Protein AF-A0A0Q8FHU5-F1 (afdb_monomer_lite)

Secondary structure (DSSP, 8-state):
--------------------S-HHHHHHHHHHHHHHHHHHHHHHHHHHHHHHHHHHHTT--GGGGGGG-S-HHHHHHHHHHHHTSSS----TT--HHHHHHHHHHHHHHHHSEEEE-TTT--EEEE-SS--GGG--HHHHHHHHHHHHHHHHHHHHHHHHHHHHHHHH-GGGSSTTS-------

Foldseek 3Di:
DDDDDDDPPDPPPCPPPPPLDPVVQVVLLVVLLVLLVVLLVLLLVLLLLLLVLLCVVVVVDVVCNCLSDDDPVSVLVSVVVSVPDPDPSVPPPQPSVVNVVLVVVNVQQVPWDFDADNPPRDGATDDPPDGCVCPDSVNSVVSSVVSNVSSVVSVVSSVVSVVVCCVPPVPVVPPPPDDDDDDD

pLDDT: mean 73.88, std 19.78, range [41.12, 97.38]

Radius of gyration: 26.61 Å; chains: 1; bounding box: 88×65×61 Å

Sequence (184 aa):
MSAPDDYDDDDDDDDWPMQWADPAIRQDYEAALGRLILAHNDVDVHLTELIACCLRRLGNPPALERLAHGMFAKRLENLEILQALPVQLNLNGMDIANLRRLNNLRNVVAHGHFEQDPFGGEYTLLSNRERRSDFPTERLNEITEELNAEARSLHANTAFYDALVDLILPDLASDSEGPAETMT

Structure (mmCIF, N/CA/C/O backbone):
data_AF-A0A0Q8FHU5-F1
#
_entry.id   AF-A0A0Q8FHU5-F1
#
loop_
_atom_site.group_PDB
_atom_site.id
_atom_site.type_symbol
_atom_site.label_atom_id
_atom_site.label_alt_id
_atom_site.label_comp_id
_atom_site.label_asym_id
_atom_site.label_entity_id
_atom_site.label_seq_id
_atom_site.pdbx_PDB_ins_code
_atom_site.Cartn_x
_atom_site.Cartn_y
_atom_site.Cartn_z
_atom_site.occupancy
_atom_site.B_iso_or_equiv
_atom_site.auth_seq_id
_atom_site.auth_comp_id
_atom_site.auth_asym_id
_atom_site.auth_atom_id
_atom_site.pdbx_PDB_model_num
ATOM 1 N N . MET A 1 1 ? 41.118 53.411 -33.245 1.00 44.06 1 MET A N 1
ATOM 2 C CA . MET A 1 1 ? 40.065 53.406 -34.280 1.00 44.06 1 MET A CA 1
ATOM 3 C C . MET A 1 1 ? 40.331 52.222 -35.187 1.00 44.06 1 MET A C 1
ATOM 5 O O . MET A 1 1 ? 41.450 52.144 -35.674 1.00 44.06 1 MET A O 1
ATOM 9 N N . SER A 1 2 ? 39.306 51.372 -35.343 1.00 41.16 2 SER A N 1
ATOM 10 C CA . SER A 1 2 ? 39.172 50.203 -36.237 1.00 41.16 2 SER A CA 1
ATOM 11 C C . SER A 1 2 ? 40.098 49.014 -35.976 1.00 41.16 2 SER A C 1
ATOM 13 O O . SER A 1 2 ? 41.301 49.201 -35.887 1.00 41.16 2 SER A O 1
ATOM 15 N N . ALA A 1 3 ? 39.667 47.758 -35.937 1.00 51.06 3 ALA A N 1
ATOM 16 C CA . ALA A 1 3 ? 38.429 47.035 -35.614 1.00 51.06 3 ALA A CA 1
ATOM 17 C C . ALA A 1 3 ? 38.924 45.571 -35.470 1.00 51.06 3 ALA A C 1
ATOM 19 O O . ALA A 1 3 ? 39.804 45.196 -36.248 1.00 51.06 3 ALA A O 1
ATOM 20 N N . PRO A 1 4 ? 38.494 44.773 -34.481 1.00 48.47 4 PRO A N 1
ATOM 21 C CA . PRO A 1 4 ? 38.772 43.340 -34.499 1.00 48.47 4 PRO A CA 1
ATOM 22 C C . PRO A 1 4 ? 37.896 42.680 -35.570 1.00 48.47 4 PRO A C 1
ATOM 24 O O . PRO A 1 4 ? 36.706 42.974 -35.641 1.00 48.47 4 PRO A O 1
ATOM 27 N N . ASP A 1 5 ? 38.519 41.860 -36.416 1.00 50.66 5 ASP A N 1
ATOM 28 C CA . ASP A 1 5 ? 37.839 41.040 -37.415 1.00 50.66 5 ASP A CA 1
ATOM 29 C C . ASP A 1 5 ? 36.890 40.058 -36.718 1.00 50.66 5 ASP A C 1
ATOM 31 O O . ASP A 1 5 ? 37.305 39.287 -35.848 1.00 50.66 5 ASP A O 1
ATOM 35 N N . ASP A 1 6 ? 35.624 40.126 -37.128 1.00 52.06 6 ASP A N 1
ATOM 36 C CA . ASP A 1 6 ? 34.593 39.126 -36.896 1.00 52.06 6 ASP A CA 1
ATOM 37 C C . ASP A 1 6 ? 35.032 37.795 -37.523 1.00 52.06 6 ASP A C 1
ATOM 39 O O . ASP A 1 6 ? 35.151 37.678 -38.744 1.00 52.06 6 ASP A O 1
ATOM 43 N N . TYR A 1 7 ? 35.232 36.786 -36.683 1.00 50.53 7 TYR A N 1
ATOM 44 C CA . TYR A 1 7 ? 34.879 35.418 -37.034 1.00 50.53 7 TYR A CA 1
ATOM 45 C C . TYR A 1 7 ? 33.948 34.927 -35.930 1.00 50.53 7 TYR A C 1
ATOM 47 O O . TYR A 1 7 ? 34.395 34.507 -34.863 1.00 50.53 7 TYR A O 1
ATOM 55 N N . ASP A 1 8 ? 32.649 35.091 -36.201 1.00 51.66 8 ASP A N 1
ATOM 56 C CA . ASP A 1 8 ? 31.630 34.115 -35.826 1.00 51.66 8 ASP A CA 1
ATOM 57 C C . ASP A 1 8 ? 32.176 32.740 -36.229 1.00 51.66 8 ASP A C 1
ATOM 59 O O . ASP A 1 8 ? 32.295 32.445 -37.418 1.00 51.66 8 ASP A O 1
ATOM 63 N N . ASP A 1 9 ? 32.597 31.950 -35.251 1.00 45.72 9 ASP A N 1
ATOM 64 C CA . ASP A 1 9 ? 32.805 30.517 -35.426 1.00 45.72 9 ASP A CA 1
ATOM 65 C C . ASP A 1 9 ? 31.831 29.874 -34.448 1.00 45.72 9 ASP A C 1
ATOM 67 O O . ASP A 1 9 ? 32.149 29.633 -33.284 1.00 45.72 9 ASP A O 1
ATOM 71 N N . ASP A 1 10 ? 30.585 29.845 -34.924 1.00 42.75 10 ASP A N 1
ATOM 72 C CA . ASP A 1 10 ? 29.523 28.910 -34.594 1.00 42.75 10 ASP A CA 1
ATOM 73 C C . ASP A 1 10 ? 29.709 28.205 -33.237 1.00 42.75 10 ASP A C 1
ATOM 75 O O . ASP A 1 10 ? 30.274 27.112 -33.138 1.00 42.75 10 ASP A O 1
ATOM 79 N N . ASP A 1 11 ? 29.134 28.809 -32.188 1.00 42.69 11 ASP A N 1
ATOM 80 C CA . ASP A 1 11 ? 28.412 28.027 -31.182 1.00 42.69 11 ASP A CA 1
ATOM 81 C C . A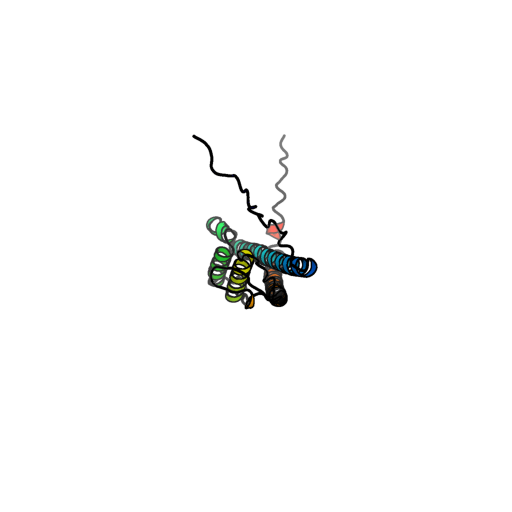SP A 1 11 ? 27.298 27.292 -31.954 1.00 42.69 11 ASP A C 1
ATOM 83 O O . ASP A 1 11 ? 26.133 27.697 -31.956 1.00 42.69 11 ASP A O 1
ATOM 87 N N . ASP A 1 12 ? 27.670 26.222 -32.665 1.00 43.91 12 ASP A N 1
ATOM 88 C CA . ASP A 1 12 ? 26.780 25.104 -32.931 1.00 43.91 12 ASP A CA 1
ATOM 89 C C . ASP A 1 12 ? 26.475 24.534 -31.541 1.00 43.91 12 ASP A C 1
ATOM 91 O O . ASP A 1 12 ? 27.087 23.580 -31.050 1.00 43.91 12 ASP A O 1
ATOM 95 N N . ASP A 1 13 ? 25.539 25.211 -30.869 1.00 42.72 13 ASP A N 1
ATOM 96 C CA . ASP A 1 13 ? 24.541 24.597 -30.024 1.00 42.72 13 ASP A CA 1
ATOM 97 C C . ASP A 1 13 ? 24.043 23.385 -30.816 1.00 42.72 13 ASP A C 1
ATOM 99 O O . ASP A 1 13 ? 23.100 23.463 -31.608 1.00 42.72 13 ASP A O 1
ATOM 103 N N . ASP A 1 14 ? 24.736 22.259 -30.632 1.00 41.50 14 ASP A N 1
ATOM 104 C CA . ASP A 1 14 ? 24.284 20.915 -30.940 1.00 41.50 14 ASP A CA 1
ATOM 105 C C . ASP A 1 14 ? 23.055 20.650 -30.047 1.00 41.50 14 ASP A C 1
ATOM 107 O O . ASP A 1 14 ? 23.032 19.776 -29.178 1.00 41.50 14 ASP A O 1
ATOM 111 N N . ASP A 1 15 ? 21.975 21.381 -30.330 1.00 45.28 15 ASP A N 1
ATOM 112 C CA . ASP A 1 15 ? 20.567 21.036 -30.166 1.00 45.28 15 ASP A CA 1
ATOM 113 C C . ASP A 1 15 ? 20.255 19.838 -31.089 1.00 45.28 15 ASP A C 1
ATOM 115 O O . ASP A 1 15 ? 19.260 19.768 -31.819 1.00 45.28 15 ASP A O 1
ATOM 119 N N . TRP A 1 16 ? 21.140 18.839 -31.068 1.00 41.81 16 TRP A N 1
ATOM 120 C CA . TRP A 1 16 ? 20.883 17.539 -31.631 1.00 41.81 16 TRP A CA 1
ATOM 121 C C . TRP A 1 16 ? 19.804 16.916 -30.754 1.00 41.81 16 TRP A C 1
ATOM 123 O O . TRP A 1 16 ? 19.997 16.800 -29.539 1.00 41.81 16 TRP A O 1
ATOM 133 N N . PRO A 1 17 ? 18.654 16.495 -31.305 1.00 43.00 17 PRO A N 1
ATOM 134 C CA . PRO A 1 17 ? 17.630 15.880 -30.487 1.00 43.00 17 PRO A CA 1
ATOM 135 C C . PRO A 1 17 ? 18.237 14.622 -29.856 1.00 43.00 17 PRO A C 1
ATOM 137 O O . PRO A 1 17 ? 18.497 13.637 -30.550 1.00 43.00 17 PRO A O 1
ATOM 140 N N . MET A 1 18 ? 18.463 14.659 -28.538 1.00 42.91 18 MET A N 1
ATOM 141 C CA . MET A 1 18 ? 18.749 13.503 -27.683 1.00 42.91 18 MET A CA 1
ATOM 142 C C . MET A 1 18 ? 17.526 12.567 -27.680 1.00 42.91 18 MET A C 1
ATOM 144 O O . MET A 1 18 ? 16.818 12.401 -26.689 1.00 42.91 18 MET A O 1
ATOM 148 N N . GLN A 1 19 ? 17.232 11.974 -28.834 1.00 46.47 19 GLN A N 1
ATOM 149 C CA . GLN A 1 19 ? 16.241 10.929 -29.061 1.00 46.47 19 GLN A CA 1
ATOM 150 C C . GLN A 1 19 ? 16.987 9.677 -29.523 1.00 46.47 19 GLN A C 1
ATOM 152 O O . GLN A 1 19 ? 16.833 9.216 -30.648 1.00 46.47 19 GLN A O 1
ATOM 157 N N . TRP A 1 20 ? 17.842 9.137 -28.656 1.00 49.03 20 TRP A N 1
ATOM 158 C CA . TRP A 1 20 ? 18.5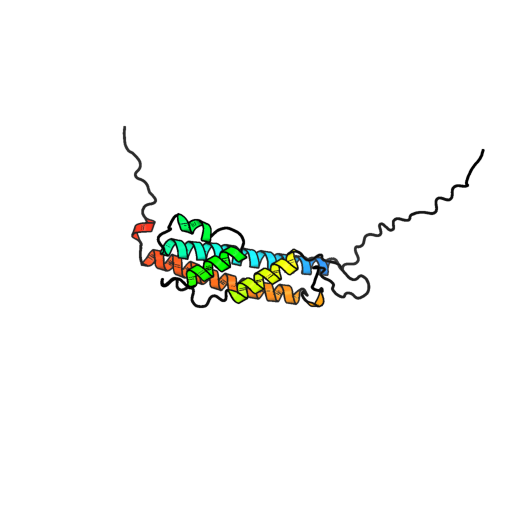43 7.869 -28.908 1.00 49.03 20 TRP A CA 1
ATOM 159 C C . TRP A 1 20 ? 18.012 6.733 -28.025 1.00 49.03 20 TRP A C 1
ATOM 161 O O . TRP A 1 20 ? 18.675 5.719 -27.828 1.00 49.03 20 TRP A O 1
ATOM 171 N N . ALA A 1 21 ? 16.802 6.904 -27.491 1.00 50.91 21 ALA A N 1
ATOM 172 C CA . ALA A 1 21 ? 16.012 5.811 -26.952 1.00 50.91 21 ALA A CA 1
ATOM 173 C C . ALA A 1 21 ? 15.297 5.120 -28.105 1.00 50.91 21 ALA A C 1
ATOM 175 O O . ALA A 1 21 ? 14.630 5.812 -28.872 1.00 50.91 21 ALA A O 1
ATOM 176 N N . ASP A 1 22 ? 15.349 3.787 -28.194 1.00 61.66 22 ASP A N 1
ATOM 177 C CA . ASP A 1 22 ? 14.299 3.075 -28.923 1.00 61.66 22 ASP A CA 1
ATOM 178 C C . ASP A 1 22 ? 12.958 3.489 -28.284 1.00 61.66 22 ASP A C 1
ATOM 180 O O . ASP A 1 22 ? 12.747 3.217 -27.090 1.00 61.66 22 ASP A O 1
ATOM 184 N N . PRO A 1 23 ? 12.074 4.195 -29.015 1.00 69.94 23 PRO A N 1
ATOM 185 C CA . PRO A 1 23 ? 10.837 4.716 -28.452 1.00 69.94 23 PRO A CA 1
ATOM 186 C C . PRO A 1 23 ? 9.976 3.620 -27.820 1.00 69.94 23 PRO A C 1
ATOM 188 O O . PRO A 1 23 ? 9.288 3.889 -26.836 1.00 69.94 23 PRO A O 1
ATOM 191 N N . ALA A 1 24 ? 10.059 2.387 -28.335 1.00 71.62 24 ALA A N 1
ATOM 192 C CA . ALA A 1 24 ? 9.327 1.246 -27.798 1.00 71.62 24 ALA A CA 1
ATOM 193 C C . ALA A 1 24 ? 9.799 0.880 -26.383 1.00 71.62 24 ALA A C 1
ATOM 195 O O . ALA A 1 24 ? 8.985 0.673 -25.489 1.00 71.62 24 ALA A O 1
ATOM 196 N N . ILE A 1 25 ? 11.110 0.887 -26.137 1.00 67.19 25 ILE A N 1
ATOM 197 C CA . ILE A 1 25 ? 11.672 0.531 -24.828 1.00 67.19 25 ILE A CA 1
ATOM 198 C C . ILE A 1 25 ? 11.321 1.584 -23.774 1.00 67.19 25 ILE A C 1
ATOM 200 O O . ILE A 1 25 ? 10.972 1.252 -22.638 1.00 67.19 25 ILE A O 1
ATOM 204 N N . ARG A 1 26 ? 11.394 2.866 -24.148 1.00 72.69 26 ARG A N 1
ATOM 205 C CA . ARG A 1 26 ? 10.974 3.962 -23.268 1.00 72.69 26 ARG A CA 1
ATOM 206 C C . ARG A 1 26 ? 9.495 3.834 -22.915 1.00 72.69 26 ARG A C 1
ATOM 208 O O . ARG A 1 26 ? 9.138 3.936 -21.744 1.00 72.69 26 ARG A O 1
ATOM 215 N N . GLN A 1 27 ? 8.662 3.560 -23.914 1.00 81.12 27 GLN A N 1
ATOM 216 C CA . GLN A 1 27 ? 7.232 3.350 -23.730 1.00 81.12 27 GLN A CA 1
ATOM 217 C C . GLN A 1 27 ? 6.940 2.167 -22.794 1.00 81.12 27 GLN A C 1
ATOM 219 O O . GLN A 1 27 ? 6.101 2.291 -21.902 1.00 81.12 27 GLN A O 1
ATOM 224 N N . ASP A 1 28 ? 7.649 1.047 -22.940 1.00 80.50 28 ASP A N 1
ATOM 225 C CA . ASP A 1 28 ? 7.465 -0.137 -22.095 1.00 80.50 28 ASP A CA 1
ATOM 226 C C . ASP A 1 28 ? 7.868 0.111 -20.636 1.00 80.50 28 ASP A C 1
ATOM 228 O O . ASP A 1 28 ? 7.167 -0.318 -19.711 1.00 80.50 28 ASP A O 1
ATOM 232 N N . TYR A 1 29 ? 8.971 0.832 -20.417 1.00 83.88 29 TYR A N 1
ATOM 233 C CA . TYR A 1 29 ? 9.416 1.221 -19.080 1.00 83.88 29 TYR A CA 1
ATOM 234 C C . TYR A 1 29 ? 8.431 2.194 -18.417 1.00 83.88 29 TYR A C 1
ATOM 236 O O . TYR A 1 29 ? 8.016 1.971 -17.279 1.00 83.88 29 TYR A O 1
ATOM 244 N N . GLU A 1 30 ? 8.002 3.241 -19.130 1.00 84.00 30 GLU A N 1
ATOM 245 C CA . GLU A 1 30 ? 7.000 4.199 -18.641 1.00 84.00 30 GLU A CA 1
ATOM 246 C C . GLU A 1 30 ? 5.668 3.500 -18.327 1.00 84.00 30 GLU A C 1
ATOM 248 O O . GLU A 1 30 ? 5.043 3.777 -17.301 1.00 84.00 30 GLU A O 1
ATOM 253 N N . ALA A 1 31 ? 5.264 2.526 -19.147 1.00 89.38 31 ALA A N 1
ATOM 254 C CA . ALA A 1 31 ? 4.085 1.712 -18.885 1.00 89.38 31 ALA A CA 1
ATOM 255 C C . ALA A 1 31 ? 4.246 0.844 -17.624 1.00 89.38 31 ALA A C 1
ATOM 257 O O . ALA A 1 31 ? 3.305 0.737 -16.836 1.00 89.38 31 ALA A O 1
ATOM 258 N N . ALA A 1 32 ? 5.415 0.233 -17.403 1.00 88.94 32 ALA A N 1
ATOM 259 C CA . ALA A 1 32 ? 5.695 -0.536 -16.188 1.00 88.94 32 ALA A CA 1
ATOM 260 C C . ALA A 1 32 ? 5.697 0.343 -14.932 1.00 88.94 32 ALA A C 1
ATOM 262 O O . ALA A 1 32 ? 5.081 -0.017 -13.928 1.00 88.94 32 ALA A O 1
ATOM 263 N N . LEU A 1 33 ? 6.303 1.527 -15.010 1.00 89.75 33 LEU A N 1
ATOM 264 C CA . LEU A 1 33 ? 6.265 2.520 -13.942 1.00 89.75 33 LEU A CA 1
ATOM 265 C C . LEU A 1 33 ? 4.831 2.972 -13.636 1.00 89.75 33 LEU A C 1
ATOM 267 O O . LEU A 1 33 ? 4.429 3.023 -12.474 1.00 89.75 33 LEU A O 1
ATOM 271 N N . GLY A 1 34 ? 4.038 3.252 -14.672 1.00 91.06 34 GLY A N 1
ATOM 272 C CA . GLY A 1 34 ? 2.629 3.608 -14.525 1.00 91.06 34 GLY A CA 1
ATOM 273 C C . GLY A 1 34 ? 1.829 2.518 -13.808 1.00 91.06 34 GLY A C 1
ATOM 274 O O . GLY A 1 34 ? 1.091 2.820 -12.870 1.00 91.06 34 GLY A O 1
ATOM 275 N N . ARG A 1 35 ? 2.022 1.244 -14.181 1.00 95.50 35 ARG A N 1
ATOM 276 C CA . ARG A 1 35 ? 1.386 0.101 -13.499 1.00 95.50 35 ARG A CA 1
ATOM 277 C C . ARG A 1 35 ? 1.783 0.008 -12.026 1.00 95.50 35 ARG A C 1
ATOM 279 O O . ARG A 1 35 ? 0.908 -0.208 -11.192 1.00 95.50 35 ARG A O 1
ATOM 286 N N . LEU A 1 36 ? 3.058 0.223 -11.700 1.00 94.50 36 LEU A N 1
ATOM 287 C CA . LEU A 1 36 ? 3.539 0.229 -10.316 1.00 94.50 36 LEU A CA 1
ATOM 288 C C . LEU A 1 36 ? 2.864 1.328 -9.488 1.00 94.50 36 LEU A C 1
ATOM 290 O O . LEU A 1 36 ? 2.416 1.072 -8.370 1.00 94.50 36 LEU A O 1
ATOM 294 N N . ILE A 1 37 ? 2.771 2.546 -10.030 1.00 93.12 37 ILE A N 1
ATOM 295 C CA . ILE A 1 37 ? 2.134 3.681 -9.345 1.00 93.12 37 ILE A CA 1
ATOM 296 C C . ILE A 1 37 ? 0.651 3.396 -9.092 1.00 93.12 37 ILE A C 1
ATOM 298 O O . ILE A 1 37 ? 0.165 3.650 -7.991 1.00 93.12 37 ILE A O 1
ATOM 302 N N . LEU A 1 38 ? -0.058 2.849 -10.082 1.00 95.69 38 LEU A N 1
ATOM 303 C CA . LEU A 1 38 ? -1.464 2.474 -9.928 1.00 95.69 38 LEU A CA 1
ATOM 304 C C . LEU A 1 38 ? -1.642 1.396 -8.852 1.00 95.69 38 LEU A C 1
ATOM 306 O O . LEU A 1 38 ? -2.442 1.587 -7.943 1.00 95.69 38 LEU A O 1
ATOM 310 N N . ALA A 1 39 ? -0.831 0.334 -8.879 1.00 95.94 39 ALA A N 1
ATOM 311 C CA . ALA A 1 39 ? -0.887 -0.718 -7.865 1.00 95.94 39 ALA A CA 1
ATOM 312 C C . ALA A 1 39 ? -0.586 -0.189 -6.448 1.00 95.94 39 ALA A C 1
ATOM 314 O O . ALA A 1 39 ? -1.199 -0.623 -5.475 1.00 95.94 39 ALA A O 1
ATOM 315 N N . HIS A 1 40 ? 0.328 0.779 -6.306 1.00 96.19 40 HIS A N 1
ATOM 316 C CA . HIS A 1 40 ? 0.585 1.434 -5.016 1.00 96.19 40 HIS A CA 1
ATOM 317 C C . HIS A 1 40 ? -0.609 2.260 -4.534 1.00 96.19 40 HIS A C 1
ATOM 319 O O . HIS A 1 40 ? -0.945 2.208 -3.352 1.00 96.19 40 HIS A O 1
ATOM 325 N N . ASN A 1 41 ? -1.266 2.989 -5.435 1.00 94.69 41 ASN A N 1
ATOM 326 C CA . ASN A 1 41 ? -2.459 3.757 -5.092 1.00 94.69 41 ASN A CA 1
ATOM 327 C C . ASN A 1 41 ? -3.614 2.844 -4.654 1.00 94.69 41 ASN A C 1
ATOM 329 O O . ASN A 1 41 ? -4.310 3.185 -3.702 1.00 94.69 41 ASN A O 1
ATOM 333 N N . ASP A 1 42 ? -3.779 1.675 -5.276 1.00 95.38 42 ASP A N 1
ATOM 334 C CA . ASP A 1 42 ? -4.790 0.692 -4.861 1.00 95.38 42 ASP A CA 1
ATOM 335 C C . ASP A 1 42 ? -4.531 0.188 -3.433 1.00 95.38 42 ASP A C 1
ATOM 337 O O . ASP A 1 42 ? -5.438 0.158 -2.597 1.00 95.38 42 ASP A O 1
ATOM 341 N N . VAL A 1 43 ? -3.271 -0.130 -3.103 1.00 95.69 43 VAL A N 1
ATOM 342 C CA . VAL A 1 43 ? -2.868 -0.450 -1.721 1.00 95.69 43 VAL A CA 1
ATOM 343 C C . VAL A 1 43 ? -3.193 0.709 -0.776 1.00 95.69 43 VAL A C 1
ATOM 345 O O . VAL A 1 43 ? -3.671 0.481 0.335 1.00 95.69 43 VAL A O 1
ATOM 348 N N . ASP A 1 44 ? -2.950 1.953 -1.194 1.00 95.00 44 ASP A N 1
ATOM 349 C CA . ASP A 1 44 ? -3.205 3.134 -0.369 1.00 95.00 44 ASP A CA 1
ATOM 350 C C . ASP A 1 44 ? -4.693 3.355 -0.058 1.00 95.00 44 ASP A C 1
ATOM 352 O O . ASP A 1 44 ? -5.072 3.689 1.074 1.00 95.00 44 ASP A O 1
ATOM 356 N N . VAL A 1 45 ? -5.547 3.141 -1.058 1.00 94.75 45 VAL A N 1
ATOM 357 C CA . VAL A 1 45 ? -7.002 3.189 -0.899 1.00 94.75 45 VAL A CA 1
ATOM 358 C C . VAL A 1 45 ? -7.441 2.117 0.095 1.00 94.75 45 VAL A C 1
ATOM 360 O O . VAL A 1 45 ? -8.046 2.451 1.116 1.00 94.75 45 VAL A O 1
ATOM 363 N N . HIS A 1 46 ? -7.046 0.860 -0.111 1.00 93.56 46 HIS A N 1
ATOM 364 C CA . HIS A 1 46 ? -7.458 -0.230 0.776 1.00 93.56 46 HIS A CA 1
ATOM 365 C C . HIS A 1 46 ? -6.889 -0.114 2.193 1.00 93.56 46 HIS A C 1
ATOM 367 O O . HIS A 1 46 ? -7.554 -0.486 3.158 1.00 93.56 46 HIS A O 1
ATOM 373 N N . LEU A 1 47 ? -5.692 0.453 2.361 1.00 94.69 47 LEU A N 1
ATOM 374 C CA . LEU A 1 47 ? -5.155 0.777 3.683 1.00 94.69 47 LEU A CA 1
ATOM 375 C C . LEU A 1 47 ? -6.062 1.775 4.420 1.00 94.69 47 LEU A C 1
ATOM 377 O O . LEU A 1 47 ? -6.335 1.618 5.610 1.00 94.69 47 LEU A O 1
ATOM 381 N N . THR A 1 48 ? -6.541 2.796 3.711 1.00 94.44 48 THR A N 1
ATOM 382 C CA . THR A 1 48 ? -7.458 3.805 4.263 1.00 94.44 48 THR A CA 1
ATOM 383 C C . THR A 1 48 ? -8.778 3.181 4.683 1.00 94.44 48 THR A C 1
ATOM 385 O O . THR A 1 48 ? -9.239 3.403 5.804 1.00 94.44 48 THR A O 1
ATOM 388 N N . GLU A 1 49 ? -9.361 2.375 3.798 1.00 92.19 49 GLU A N 1
ATOM 389 C CA . GLU A 1 49 ? -10.617 1.667 4.038 1.00 92.19 49 GLU A CA 1
ATOM 390 C C . GLU A 1 49 ? -10.502 0.722 5.234 1.00 92.19 49 GLU A C 1
ATOM 392 O O . GLU A 1 49 ? -11.372 0.718 6.108 1.00 92.19 49 GLU A O 1
ATOM 397 N N . LEU A 1 50 ? -9.400 -0.022 5.340 1.00 91.56 50 LEU A N 1
ATOM 398 C CA . LEU A 1 50 ? -9.170 -0.934 6.452 1.00 91.56 50 LEU A CA 1
ATOM 399 C C . LEU A 1 50 ? -9.060 -0.196 7.790 1.00 91.56 50 LEU A C 1
ATOM 401 O O . LEU A 1 50 ? -9.664 -0.619 8.780 1.00 91.56 50 LEU A O 1
ATOM 405 N N . ILE A 1 51 ? -8.330 0.923 7.838 1.00 92.69 51 ILE A N 1
ATOM 406 C CA . ILE A 1 51 ? -8.254 1.751 9.049 1.00 92.69 51 ILE A CA 1
ATOM 407 C C . ILE A 1 51 ? -9.647 2.280 9.401 1.00 92.69 51 ILE A C 1
ATOM 409 O O . ILE A 1 51 ? -10.055 2.189 10.559 1.00 92.69 51 ILE A O 1
ATOM 413 N N . ALA A 1 52 ? -10.412 2.764 8.421 1.00 90.62 52 ALA A N 1
ATOM 414 C CA . ALA A 1 52 ? -11.784 3.210 8.646 1.00 90.62 52 ALA A CA 1
ATOM 415 C C . ALA A 1 52 ? -12.679 2.078 9.187 1.00 90.62 52 ALA A C 1
ATOM 417 O O . ALA A 1 52 ? -13.443 2.296 10.126 1.00 90.62 52 ALA A O 1
ATOM 418 N N . CYS A 1 53 ? -12.550 0.846 8.684 1.00 88.56 53 CYS A N 1
ATOM 419 C CA . CYS A 1 53 ? -13.247 -0.329 9.223 1.00 88.56 53 CYS A CA 1
ATOM 420 C C . CYS A 1 53 ? -12.882 -0.609 10.685 1.00 88.56 53 CYS A C 1
ATOM 422 O O . CYS A 1 53 ? -13.764 -0.873 11.508 1.00 88.56 53 CYS A O 1
ATOM 424 N N . CYS A 1 54 ? -11.597 -0.504 11.029 1.00 88.94 54 CYS A N 1
ATOM 425 C CA . CYS A 1 54 ? -11.140 -0.643 12.409 1.00 88.94 54 CYS A CA 1
ATOM 426 C C . CYS A 1 54 ? -11.771 0.421 13.315 1.00 88.94 54 CYS A C 1
ATOM 428 O O . CYS A 1 54 ? -12.270 0.096 14.391 1.00 88.94 54 CYS A O 1
ATOM 430 N N . LEU A 1 55 ? -11.798 1.681 12.871 1.00 89.06 55 LEU A N 1
ATOM 431 C CA . LEU A 1 55 ? -12.413 2.781 13.618 1.00 89.06 55 LEU A CA 1
ATOM 432 C C . LEU A 1 55 ? -13.924 2.591 13.790 1.00 89.06 55 LEU A C 1
ATOM 434 O O . LEU A 1 55 ? -14.426 2.794 14.897 1.00 89.06 55 LEU A O 1
ATOM 438 N N . ARG A 1 56 ? -14.628 2.112 12.754 1.00 86.62 56 ARG A N 1
ATOM 439 C CA . ARG A 1 56 ? -16.054 1.745 12.836 1.00 86.62 56 ARG A CA 1
ATOM 440 C C . ARG A 1 56 ? -16.302 0.710 13.924 1.00 86.62 56 ARG A C 1
ATOM 442 O O . ARG A 1 56 ? -17.206 0.890 14.736 1.00 86.62 56 ARG A O 1
ATOM 449 N N . ARG A 1 57 ? -15.456 -0.319 14.027 1.00 83.25 57 ARG A N 1
ATOM 450 C CA . ARG A 1 57 ? -15.553 -1.313 15.113 1.00 83.25 57 ARG A CA 1
ATOM 451 C C . ARG A 1 57 ? -15.257 -0.765 16.500 1.00 83.25 57 ARG A C 1
ATOM 453 O O . ARG A 1 57 ? -15.773 -1.298 17.477 1.00 83.25 57 ARG A O 1
ATOM 460 N N . LEU A 1 58 ? -14.462 0.293 16.595 1.00 85.12 58 LEU A N 1
ATOM 461 C CA . LEU A 1 58 ? -14.239 1.017 17.845 1.00 85.12 58 LEU A CA 1
ATOM 462 C C . LEU A 1 58 ? -15.361 2.028 18.154 1.00 85.12 58 LEU A C 1
ATOM 464 O O . LEU A 1 58 ? -15.265 2.743 19.149 1.00 85.12 58 LEU A O 1
ATOM 468 N N . GLY A 1 59 ? -16.414 2.089 17.330 1.00 84.75 59 GLY A N 1
ATOM 469 C CA . GLY A 1 59 ? -17.559 2.981 17.508 1.00 84.75 59 GLY A CA 1
ATOM 470 C C . GLY A 1 59 ? -17.364 4.388 16.938 1.00 84.75 59 GLY A C 1
ATOM 471 O O . GLY A 1 59 ? -18.006 5.314 17.420 1.00 84.75 59 GLY A O 1
ATOM 472 N N . ASN A 1 60 ? -16.474 4.569 15.952 1.00 84.75 60 ASN A N 1
ATOM 473 C CA . ASN A 1 60 ? -16.156 5.861 15.322 1.00 84.75 60 ASN A CA 1
ATOM 474 C C . ASN A 1 60 ? -15.889 7.005 16.321 1.00 84.75 60 ASN A C 1
ATOM 476 O O . ASN A 1 60 ? -16.538 8.050 16.263 1.00 84.75 60 ASN A O 1
ATOM 480 N N . PRO A 1 61 ? -14.942 6.850 17.261 1.00 83.75 61 PRO A N 1
ATOM 481 C CA . PRO A 1 61 ? -14.628 7.926 18.190 1.00 83.75 61 PRO A CA 1
ATOM 482 C C . PRO A 1 61 ? -14.056 9.132 17.416 1.00 83.75 61 PRO A C 1
ATOM 484 O O . PRO A 1 61 ? -13.003 8.986 16.785 1.00 83.75 61 PRO A O 1
ATOM 487 N N . PRO A 1 62 ? -14.656 10.339 17.512 1.00 83.88 62 PRO A N 1
ATOM 488 C CA . PRO A 1 62 ? -14.236 11.508 16.724 1.00 83.88 62 PRO A CA 1
ATOM 489 C C . PRO A 1 62 ? -12.751 11.863 16.886 1.00 83.88 62 PRO A C 1
ATOM 491 O O . PRO A 1 62 ? -12.085 12.325 15.965 1.00 83.88 62 PRO A O 1
ATOM 494 N N . ALA A 1 63 ? -12.181 11.583 18.063 1.00 85.75 63 ALA A N 1
ATOM 495 C CA . ALA A 1 63 ? -10.767 11.819 18.351 1.00 85.75 63 ALA A CA 1
ATOM 496 C C . ALA A 1 63 ? -9.794 10.965 17.505 1.00 85.75 63 ALA A C 1
ATOM 498 O O . ALA A 1 63 ? -8.607 11.306 17.411 1.00 85.75 63 ALA A O 1
ATOM 499 N N . LEU A 1 64 ? -10.267 9.857 16.920 1.00 87.25 64 LEU A N 1
ATOM 500 C CA . LEU A 1 64 ? -9.456 8.902 16.160 1.00 87.25 64 LEU A CA 1
ATOM 501 C C . LEU A 1 64 ? -9.698 8.945 14.646 1.00 87.25 64 LEU A C 1
ATOM 503 O O . LEU A 1 64 ? -8.950 8.291 13.928 1.00 87.25 64 LEU A O 1
ATOM 507 N N . GLU A 1 65 ? -10.653 9.730 14.134 1.00 84.88 65 GLU A N 1
ATOM 508 C CA . GLU A 1 65 ? -10.921 9.832 12.683 1.00 84.88 65 GLU A CA 1
ATOM 509 C C . GLU A 1 65 ? -9.659 10.165 11.876 1.00 84.88 65 GLU A C 1
ATOM 511 O O . GLU A 1 65 ? -9.380 9.573 10.834 1.00 84.88 65 GLU A O 1
ATOM 516 N N . ARG A 1 66 ? -8.805 11.032 12.430 1.00 89.12 66 ARG A N 1
ATOM 517 C CA . ARG A 1 66 ? -7.510 11.405 11.841 1.00 89.12 66 ARG A CA 1
ATOM 518 C C . ARG A 1 66 ? -6.552 10.236 11.592 1.00 89.12 66 ARG A C 1
ATOM 520 O O . ARG A 1 66 ? -5.580 10.424 10.866 1.00 89.12 66 ARG A O 1
ATOM 527 N N . LEU A 1 67 ? -6.775 9.061 12.189 1.00 88.75 67 LEU A N 1
ATOM 528 C CA . LEU A 1 67 ? -5.917 7.894 11.979 1.00 88.75 67 LEU A CA 1
ATOM 529 C C . LEU A 1 67 ? -6.003 7.356 10.543 1.00 88.75 67 LEU A C 1
ATOM 531 O O . LEU A 1 67 ? -5.014 6.804 10.059 1.00 88.75 67 LEU A O 1
ATOM 535 N N . ALA A 1 68 ? -7.130 7.562 9.855 1.00 88.75 68 ALA A N 1
ATOM 536 C CA . ALA A 1 68 ? -7.325 7.160 8.460 1.00 88.75 68 ALA A CA 1
ATOM 537 C C . ALA A 1 68 ? -6.750 8.167 7.445 1.00 88.75 68 ALA A C 1
ATOM 539 O O . ALA A 1 68 ? -6.827 7.941 6.241 1.00 88.75 68 ALA A O 1
ATOM 540 N N . HIS A 1 69 ? -6.169 9.280 7.896 1.00 88.69 69 HIS A N 1
ATOM 541 C CA . HIS A 1 69 ? -5.742 10.376 7.028 1.00 88.69 69 HIS A CA 1
ATOM 542 C C . HIS A 1 69 ? -4.234 10.643 7.110 1.00 88.69 69 HIS A C 1
ATOM 544 O O . HIS A 1 69 ? -3.548 10.256 8.057 1.00 88.69 69 HIS A O 1
ATOM 550 N N . GLY A 1 70 ? -3.721 11.362 6.110 1.00 90.50 70 GLY A N 1
ATOM 551 C CA . GLY A 1 70 ? -2.320 11.765 6.020 1.00 90.50 70 GLY A CA 1
ATOM 552 C C . GLY A 1 70 ? -1.490 10.868 5.105 1.00 90.50 70 GLY A C 1
ATOM 553 O O . GLY A 1 70 ? -2.015 10.155 4.256 1.00 90.50 70 GLY A O 1
ATOM 554 N N .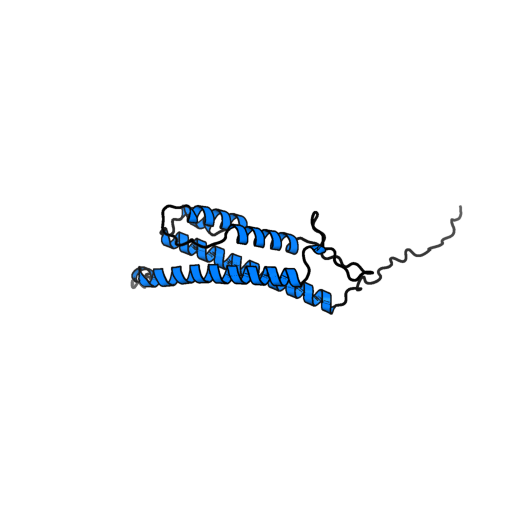 MET A 1 71 ? -0.167 10.942 5.253 1.00 92.50 71 MET A N 1
ATOM 555 C CA . MET A 1 71 ? 0.770 10.204 4.402 1.00 92.50 71 MET A CA 1
ATOM 556 C C . MET A 1 71 ? 0.663 8.688 4.619 1.00 92.50 71 MET A C 1
ATOM 558 O O . MET A 1 71 ? 0.426 8.238 5.740 1.00 92.50 71 MET A O 1
ATOM 562 N N . PHE A 1 72 ? 0.939 7.904 3.572 1.00 93.31 72 PHE A N 1
ATOM 563 C CA . PHE A 1 72 ? 0.952 6.432 3.601 1.00 93.31 72 PHE A CA 1
ATOM 564 C C . PHE A 1 72 ? 1.712 5.867 4.812 1.00 93.31 72 PHE A C 1
ATOM 566 O O . PHE A 1 72 ? 1.168 5.093 5.595 1.00 93.31 72 PHE A O 1
ATOM 573 N N . ALA A 1 73 ? 2.948 6.331 5.030 1.00 93.00 73 ALA A N 1
ATOM 574 C CA . ALA A 1 73 ? 3.775 5.894 6.155 1.00 93.00 73 ALA A CA 1
ATOM 575 C C . ALA A 1 73 ? 3.106 6.152 7.515 1.00 93.00 73 ALA A C 1
ATOM 577 O O . ALA A 1 73 ? 3.161 5.302 8.402 1.00 93.00 73 ALA A O 1
ATOM 578 N N . LYS A 1 74 ? 2.413 7.290 7.662 1.00 94.19 74 LYS A N 1
ATOM 579 C CA . LYS A 1 74 ? 1.707 7.618 8.901 1.00 94.19 74 LYS A CA 1
ATOM 580 C C . LYS A 1 74 ? 0.493 6.720 9.117 1.00 94.19 74 LYS A C 1
ATOM 582 O O . LYS A 1 74 ? 0.255 6.291 10.241 1.00 94.19 74 LYS A O 1
ATOM 587 N N . ARG A 1 75 ? -0.246 6.402 8.052 1.00 95.06 75 ARG A N 1
ATOM 588 C CA . ARG A 1 75 ? -1.358 5.444 8.105 1.00 95.06 75 ARG A CA 1
ATOM 589 C C . ARG A 1 75 ? -0.881 4.037 8.475 1.00 95.06 75 ARG A C 1
ATOM 591 O O . ARG A 1 75 ? -1.522 3.402 9.303 1.00 95.06 75 ARG A O 1
ATOM 598 N N . LEU A 1 76 ? 0.273 3.588 7.976 1.00 94.44 76 LEU A N 1
ATOM 599 C CA . LEU A 1 76 ? 0.870 2.319 8.417 1.00 94.44 76 LEU A CA 1
ATOM 600 C C . LEU A 1 76 ? 1.243 2.317 9.906 1.00 94.44 76 LEU A C 1
ATOM 602 O O . LEU A 1 76 ? 0.948 1.350 10.599 1.00 94.44 76 LEU A O 1
ATOM 606 N N . GLU A 1 77 ? 1.849 3.391 10.421 1.00 92.94 77 GLU A N 1
ATOM 607 C CA . GLU A 1 77 ? 2.107 3.518 11.866 1.00 92.94 77 GLU A CA 1
ATOM 608 C C . GLU A 1 77 ? 0.808 3.459 12.679 1.00 92.94 77 GLU A C 1
ATOM 610 O O . GLU A 1 77 ? 0.738 2.796 13.712 1.00 92.94 77 GLU A O 1
ATOM 615 N N . ASN A 1 78 ? -0.238 4.143 12.211 1.00 93.00 78 ASN A N 1
ATOM 616 C CA . ASN A 1 78 ? -1.539 4.117 12.871 1.00 93.00 78 ASN A CA 1
ATOM 617 C C . ASN A 1 78 ? -2.138 2.701 12.864 1.00 93.00 78 ASN A C 1
ATOM 619 O O . ASN A 1 78 ? -2.723 2.287 13.862 1.00 93.00 78 ASN A O 1
ATOM 623 N N . LEU A 1 79 ? -1.960 1.946 11.777 1.00 91.12 79 LEU A N 1
ATOM 624 C CA . LEU A 1 79 ? -2.399 0.556 11.679 1.00 91.12 79 LEU A CA 1
ATOM 625 C C . LEU A 1 79 ? -1.657 -0.360 12.663 1.00 91.12 79 LEU A C 1
ATOM 627 O O . LEU A 1 79 ? -2.293 -1.207 13.281 1.00 91.12 79 LEU A O 1
ATOM 631 N N . GLU A 1 80 ? -0.353 -0.163 12.875 1.00 91.19 80 GLU A N 1
ATOM 632 C CA . GLU A 1 80 ? 0.397 -0.891 13.914 1.00 91.19 80 GLU A CA 1
ATOM 633 C C . GLU A 1 80 ? -0.124 -0.595 15.317 1.00 91.19 80 GLU A C 1
ATOM 635 O O . GLU A 1 80 ? -0.279 -1.507 16.129 1.00 91.19 80 GLU A O 1
ATOM 640 N N . ILE A 1 81 ? -0.430 0.674 15.604 1.00 89.81 81 ILE A N 1
ATOM 641 C CA . ILE A 1 81 ? -1.022 1.061 16.889 1.00 89.81 81 ILE A CA 1
ATOM 642 C C . ILE A 1 81 ? -2.360 0.343 17.079 1.00 89.81 81 ILE A C 1
ATOM 644 O O . ILE A 1 81 ? -2.604 -0.205 18.151 1.00 89.81 81 ILE A O 1
ATOM 648 N N . LEU A 1 82 ? -3.205 0.313 16.043 1.00 89.00 82 LEU A N 1
ATOM 649 C CA . LEU A 1 82 ? -4.482 -0.402 16.070 1.00 89.00 82 LEU A CA 1
ATOM 650 C C . LEU A 1 82 ? -4.282 -1.912 16.269 1.00 89.00 82 LEU A C 1
ATOM 652 O O . LEU A 1 82 ? -4.993 -2.510 17.072 1.00 89.00 82 LEU A O 1
ATOM 656 N N . GLN A 1 83 ? -3.289 -2.518 15.615 1.00 87.56 83 GLN A N 1
ATOM 657 C CA . GLN A 1 83 ? -2.948 -3.936 15.774 1.00 87.56 83 GLN A CA 1
ATOM 658 C C . GLN A 1 83 ? -2.486 -4.276 17.201 1.00 87.56 83 GLN A C 1
ATOM 660 O O . GLN A 1 83 ? -2.734 -5.382 17.677 1.00 87.56 83 GLN A O 1
ATOM 665 N N . ALA A 1 84 ? -1.850 -3.331 17.897 1.00 86.75 84 ALA A N 1
ATOM 666 C CA . ALA A 1 84 ? -1.386 -3.505 19.271 1.00 86.75 84 ALA A CA 1
ATOM 667 C C . ALA A 1 84 ? -2.485 -3.323 20.335 1.00 86.75 84 ALA A C 1
ATOM 669 O O . ALA A 1 84 ? -2.249 -3.608 21.514 1.00 86.75 84 ALA A O 1
ATOM 670 N N . LEU A 1 85 ? -3.675 -2.834 19.965 1.00 85.50 85 LEU A N 1
ATOM 671 C CA . LEU A 1 85 ? -4.773 -2.680 20.916 1.00 85.50 85 LEU A CA 1
ATOM 672 C C . LEU A 1 85 ? -5.270 -4.054 21.399 1.00 85.50 85 LEU A C 1
ATOM 674 O O . LEU A 1 85 ? -5.361 -4.993 20.610 1.00 85.50 85 LEU A O 1
ATOM 678 N N . PRO A 1 86 ? -5.699 -4.183 22.670 1.00 78.25 86 PRO A N 1
ATOM 679 C CA . PRO A 1 86 ? -6.270 -5.420 23.210 1.00 78.25 86 PRO A CA 1
ATOM 680 C C . PRO A 1 86 ? -7.716 -5.661 22.727 1.00 78.25 86 PRO A C 1
ATOM 682 O O . PRO A 1 86 ? -8.548 -6.196 23.457 1.00 78.25 86 PRO A O 1
ATOM 685 N N . VAL A 1 87 ? -8.034 -5.234 21.504 1.00 78.44 87 VAL A N 1
ATOM 686 C CA . VAL A 1 87 ? -9.339 -5.363 20.853 1.00 78.44 87 VAL A CA 1
ATOM 687 C C . VAL A 1 87 ? -9.155 -6.245 19.624 1.00 78.44 87 VAL A C 1
ATOM 689 O O . VAL A 1 87 ? -8.209 -6.065 18.861 1.00 78.44 87 VAL A O 1
ATOM 692 N N . GLN A 1 88 ? -10.054 -7.207 19.412 1.00 74.62 88 GLN A N 1
ATOM 693 C CA . GLN A 1 88 ? -9.987 -8.103 18.256 1.00 74.62 88 GLN A CA 1
ATOM 694 C C . GLN A 1 88 ? -10.371 -7.369 16.965 1.00 74.62 88 GLN A C 1
ATOM 696 O O . GLN A 1 88 ? -11.507 -7.419 16.494 1.00 74.62 88 GLN A O 1
ATOM 701 N N . LEU A 1 89 ? -9.382 -6.700 16.378 1.00 76.62 89 LEU A N 1
ATOM 702 C CA . LEU A 1 89 ? -9.462 -6.089 15.054 1.00 76.62 89 LEU A CA 1
ATOM 703 C C . LEU A 1 89 ? -9.025 -7.063 13.941 1.00 76.62 89 LEU A C 1
ATOM 705 O O . LEU A 1 89 ? -8.882 -6.665 12.796 1.00 76.62 89 LEU A O 1
ATOM 709 N N . ASN A 1 90 ? -8.784 -8.346 14.232 1.00 74.06 90 ASN A N 1
ATOM 710 C CA . ASN A 1 90 ? -8.428 -9.360 13.224 1.00 74.06 90 ASN A CA 1
ATOM 711 C C . ASN A 1 90 ? -7.388 -8.893 12.182 1.00 74.06 90 ASN A C 1
ATOM 713 O O . ASN A 1 90 ? -7.408 -9.330 11.042 1.00 74.06 90 ASN A O 1
ATOM 717 N N . LEU A 1 91 ? -6.448 -8.035 12.590 1.00 76.69 91 LEU A N 1
ATOM 718 C CA . LEU A 1 91 ? -5.357 -7.520 11.756 1.00 76.69 91 LEU A CA 1
ATOM 719 C C . LEU A 1 91 ? -4.192 -8.521 11.679 1.00 76.69 91 LEU A C 1
ATOM 721 O O . LEU A 1 91 ? -3.051 -8.163 11.387 1.00 76.69 91 LEU A O 1
ATOM 725 N N . ASN A 1 92 ? -4.464 -9.780 12.022 1.00 65.19 92 ASN A N 1
ATOM 726 C CA . ASN A 1 92 ? -3.476 -10.839 12.107 1.00 65.19 92 ASN A CA 1
ATOM 727 C C . ASN A 1 92 ? -3.143 -11.306 10.689 1.00 65.19 92 ASN A C 1
ATOM 729 O O . ASN A 1 92 ? -4.029 -11.744 9.963 1.00 65.19 92 ASN A O 1
ATOM 733 N N . GLY A 1 93 ? -1.866 -11.228 10.314 1.00 70.69 93 GLY A N 1
ATOM 734 C CA . GLY A 1 93 ? -1.385 -11.659 8.998 1.00 70.69 93 GLY A CA 1
ATOM 735 C C . GLY A 1 93 ? -1.076 -10.532 8.014 1.00 70.69 93 GLY A C 1
ATOM 736 O O . GLY A 1 93 ? -0.641 -10.827 6.907 1.00 70.69 93 GLY A O 1
ATOM 737 N N . MET A 1 94 ? -1.243 -9.262 8.397 1.00 82.62 94 MET A N 1
ATOM 738 C CA . MET A 1 94 ? -0.718 -8.156 7.593 1.00 82.62 94 MET A CA 1
ATOM 739 C C . MET A 1 94 ? 0.784 -7.991 7.788 1.00 82.62 94 MET A C 1
ATOM 741 O O . MET A 1 94 ? 1.257 -7.816 8.915 1.00 82.62 94 MET A O 1
ATOM 745 N N . ASP A 1 95 ? 1.519 -7.976 6.680 1.00 88.75 95 ASP A N 1
ATOM 746 C CA . ASP A 1 95 ? 2.951 -7.711 6.676 1.00 88.75 95 ASP A CA 1
ATOM 747 C C . ASP A 1 95 ? 3.224 -6.208 6.516 1.00 88.75 95 ASP A C 1
ATOM 749 O O . ASP A 1 95 ? 3.502 -5.675 5.439 1.00 88.75 95 ASP A O 1
ATOM 753 N N . ILE A 1 96 ? 3.139 -5.493 7.638 1.00 90.12 96 ILE A N 1
ATOM 754 C CA . ILE A 1 96 ? 3.373 -4.045 7.670 1.00 90.12 96 ILE A CA 1
ATOM 755 C C . ILE A 1 96 ? 4.824 -3.708 7.286 1.00 90.12 96 ILE A C 1
ATOM 757 O O . ILE A 1 96 ? 5.087 -2.659 6.690 1.00 90.12 96 ILE A O 1
ATOM 761 N N . ALA A 1 97 ? 5.778 -4.598 7.580 1.00 91.25 97 ALA A N 1
ATOM 762 C CA . ALA A 1 97 ? 7.166 -4.416 7.173 1.00 91.25 97 ALA A CA 1
ATOM 763 C C . ALA A 1 97 ? 7.301 -4.468 5.643 1.00 91.25 97 ALA A C 1
ATOM 765 O O . ALA A 1 97 ? 7.981 -3.613 5.064 1.00 91.25 97 ALA A O 1
ATOM 766 N N . ASN A 1 98 ? 6.600 -5.394 4.985 1.00 93.56 98 ASN A N 1
ATOM 767 C CA . ASN A 1 98 ? 6.559 -5.463 3.530 1.00 93.56 98 ASN A CA 1
ATOM 768 C C . ASN A 1 98 ? 5.897 -4.225 2.907 1.00 93.56 98 ASN A C 1
ATOM 770 O O . ASN A 1 98 ? 6.477 -3.616 2.008 1.00 93.56 98 ASN A O 1
ATOM 774 N N . LEU A 1 99 ? 4.757 -3.765 3.437 1.00 94.31 99 LEU A N 1
ATOM 775 C CA . LEU A 1 99 ? 4.093 -2.540 2.964 1.00 94.31 99 LEU A CA 1
ATOM 776 C C . LEU A 1 99 ? 5.003 -1.302 3.061 1.00 94.31 99 LEU A C 1
ATOM 778 O O . LEU A 1 99 ? 5.042 -0.478 2.143 1.00 94.31 99 LEU A O 1
ATOM 782 N N . ARG A 1 100 ? 5.793 -1.176 4.139 1.00 95.06 100 ARG A N 1
ATOM 783 C CA . ARG A 1 100 ? 6.810 -0.114 4.250 1.00 95.06 100 ARG A CA 1
ATOM 784 C C . ARG A 1 100 ? 7.893 -0.243 3.189 1.00 95.06 100 ARG A C 1
ATOM 786 O O . ARG A 1 100 ? 8.255 0.760 2.573 1.00 95.06 100 ARG A O 1
ATOM 793 N N . ARG A 1 101 ? 8.418 -1.455 2.986 1.00 94.75 101 ARG A N 1
ATOM 794 C CA . ARG A 1 101 ? 9.437 -1.725 1.966 1.00 94.75 101 ARG A CA 1
ATOM 795 C C . ARG A 1 101 ? 8.920 -1.336 0.580 1.00 94.75 101 ARG A C 1
ATOM 797 O O . ARG A 1 101 ? 9.606 -0.600 -0.120 1.00 94.75 101 ARG A O 1
ATOM 804 N N . LEU A 1 102 ? 7.708 -1.752 0.217 1.00 93.94 102 LEU A N 1
ATOM 805 C CA . LEU A 1 102 ? 7.085 -1.434 -1.071 1.00 93.94 102 LEU A CA 1
ATOM 806 C C . LEU A 1 102 ? 6.868 0.074 -1.256 1.00 93.94 102 LEU A C 1
ATOM 808 O O . LEU A 1 102 ? 7.183 0.612 -2.315 1.00 93.94 102 LEU A O 1
ATOM 812 N N . ASN A 1 103 ? 6.419 0.785 -0.219 1.00 93.50 103 ASN A N 1
ATOM 813 C CA . ASN A 1 103 ? 6.301 2.244 -0.262 1.00 93.50 103 ASN A CA 1
ATOM 814 C C . ASN A 1 103 ? 7.659 2.940 -0.461 1.00 93.50 103 ASN A C 1
ATOM 816 O O . ASN A 1 103 ? 7.752 3.911 -1.211 1.00 93.50 103 ASN A O 1
ATOM 820 N N . ASN A 1 104 ? 8.721 2.438 0.176 1.00 90.69 104 ASN A N 1
ATOM 821 C CA . ASN A 1 104 ? 10.070 2.964 -0.031 1.00 90.69 104 ASN A CA 1
ATOM 822 C C . ASN A 1 104 ? 10.539 2.737 -1.471 1.00 90.69 104 ASN A C 1
ATOM 824 O O . ASN A 1 104 ? 11.008 3.684 -2.096 1.00 90.69 104 ASN A O 1
ATOM 828 N N . LEU A 1 105 ? 10.346 1.532 -2.017 1.00 89.94 105 LEU A N 1
ATOM 829 C CA . LEU A 1 105 ? 10.679 1.225 -3.412 1.00 89.94 105 LEU A CA 1
ATOM 830 C C . LEU A 1 105 ? 9.912 2.133 -4.378 1.00 89.94 105 LEU A C 1
ATOM 832 O O . LEU A 1 105 ? 10.512 2.734 -5.263 1.00 89.94 105 LEU A O 1
ATOM 836 N N . ARG A 1 106 ? 8.606 2.327 -4.162 1.00 89.81 106 ARG A N 1
ATOM 837 C CA . ARG A 1 106 ? 7.807 3.266 -4.957 1.00 89.81 106 ARG A CA 1
ATOM 838 C C . ARG A 1 106 ? 8.363 4.687 -4.892 1.00 89.81 106 ARG A C 1
ATOM 840 O O . ARG A 1 106 ? 8.424 5.347 -5.921 1.00 89.81 106 ARG A O 1
ATOM 847 N N . ASN A 1 107 ? 8.770 5.169 -3.719 1.00 87.94 107 ASN A N 1
ATOM 848 C CA . ASN A 1 107 ? 9.342 6.511 -3.585 1.00 87.94 107 ASN A CA 1
ATOM 849 C C . ASN A 1 107 ? 10.695 6.642 -4.293 1.00 87.94 107 ASN A C 1
ATOM 851 O O . ASN A 1 107 ? 10.941 7.671 -4.913 1.00 87.94 107 ASN A O 1
ATOM 855 N N . VAL A 1 108 ? 11.543 5.610 -4.241 1.00 84.69 108 VAL A N 1
ATOM 856 C CA . VAL A 1 108 ? 12.807 5.579 -4.992 1.00 84.69 108 VAL A CA 1
ATOM 857 C C . VAL A 1 108 ? 12.540 5.720 -6.486 1.00 84.69 108 VAL A C 1
ATOM 859 O O . VAL A 1 108 ? 13.123 6.586 -7.133 1.00 84.69 108 VAL A O 1
ATOM 862 N N . VAL A 1 109 ? 11.622 4.915 -7.026 1.00 82.81 109 VAL A N 1
ATOM 863 C CA . VAL A 1 109 ? 11.345 4.913 -8.465 1.00 82.81 109 VAL A CA 1
ATOM 864 C C . VAL A 1 109 ? 10.613 6.190 -8.899 1.00 82.81 109 VAL A C 1
ATOM 866 O O . VAL A 1 109 ? 10.954 6.767 -9.925 1.00 82.81 109 VAL A O 1
ATOM 869 N N . ALA A 1 110 ? 9.649 6.680 -8.111 1.00 80.19 110 ALA A N 1
ATOM 870 C CA . ALA A 1 110 ? 8.876 7.884 -8.434 1.00 80.19 110 ALA A CA 1
ATOM 871 C C . ALA A 1 110 ? 9.694 9.187 -8.366 1.00 80.19 110 ALA A C 1
ATOM 873 O O . ALA A 1 110 ? 9.329 10.168 -9.011 1.00 80.19 110 ALA A O 1
ATOM 874 N N . HIS A 1 111 ? 10.771 9.217 -7.576 1.00 72.12 111 HIS A N 1
ATOM 875 C CA . HIS A 1 111 ? 11.653 10.382 -7.443 1.00 72.12 111 HIS A CA 1
ATOM 876 C C . HIS A 1 111 ? 12.985 10.235 -8.184 1.00 72.12 111 HIS A C 1
ATOM 878 O O . HIS A 1 111 ? 13.814 11.141 -8.124 1.00 72.12 111 HIS A O 1
ATOM 884 N N . GLY A 1 112 ? 13.215 9.113 -8.861 1.00 65.56 112 GLY A N 1
ATOM 885 C CA . GLY A 1 112 ? 14.414 8.919 -9.658 1.00 65.56 112 GLY A CA 1
ATOM 886 C C . GLY A 1 112 ? 14.316 9.584 -11.026 1.00 65.56 112 GLY A C 1
ATOM 887 O O . GLY A 1 112 ? 13.286 9.508 -11.694 1.00 65.56 112 GLY A O 1
ATOM 888 N N . HIS A 1 113 ? 15.408 10.208 -11.467 1.00 58.97 113 HIS A N 1
ATOM 889 C CA . HIS A 1 113 ? 15.519 10.712 -12.832 1.00 58.97 113 HIS A CA 1
ATOM 890 C C . HIS A 1 113 ? 15.851 9.564 -13.793 1.00 58.97 113 HIS A C 1
ATOM 892 O O . HIS A 1 113 ? 16.771 8.778 -13.548 1.00 58.97 113 HIS A O 1
ATOM 898 N N . PHE A 1 114 ? 15.090 9.464 -14.884 1.00 55.50 114 PHE A N 1
ATOM 899 C CA . PHE A 1 114 ? 15.363 8.531 -15.973 1.00 55.50 114 PHE A CA 1
ATOM 900 C C . PHE A 1 114 ? 16.416 9.136 -16.910 1.00 55.50 114 PHE A C 1
ATOM 902 O O . PHE A 1 114 ? 16.133 10.124 -17.584 1.00 55.50 114 PHE A O 1
ATOM 909 N N . GLU A 1 115 ? 17.605 8.537 -16.977 1.00 51.06 115 GLU A N 1
ATOM 910 C CA . GLU A 1 115 ? 18.651 8.900 -17.944 1.00 51.06 115 GLU A CA 1
ATOM 911 C C . GLU A 1 115 ? 19.114 7.658 -18.700 1.00 51.06 115 GLU A C 1
ATOM 913 O O . GLU A 1 115 ? 19.460 6.660 -18.068 1.00 51.06 115 GLU A O 1
ATOM 918 N N . GLN A 1 116 ? 19.140 7.705 -20.036 1.00 52.16 116 GLN A N 1
ATOM 919 C CA . GLN A 1 116 ? 19.594 6.603 -20.892 1.00 52.16 116 GLN A CA 1
ATOM 920 C C . GLN A 1 116 ? 21.089 6.709 -21.236 1.00 52.16 116 GLN A C 1
ATOM 922 O O . GLN A 1 116 ? 21.556 7.800 -21.538 1.00 52.16 116 GLN A O 1
ATOM 927 N N . ASP A 1 117 ? 21.830 5.591 -21.227 1.00 46.72 117 ASP A N 1
ATOM 928 C CA . ASP A 1 117 ? 23.210 5.550 -21.733 1.00 46.72 117 ASP A CA 1
ATOM 929 C C . ASP A 1 117 ? 23.152 5.374 -23.264 1.00 46.72 117 ASP A C 1
ATOM 931 O O . ASP A 1 117 ? 22.600 4.362 -23.719 1.00 46.72 117 ASP A O 1
ATOM 935 N N . PRO A 1 118 ? 23.679 6.324 -24.059 1.00 42.62 118 PRO A N 1
ATOM 936 C CA . PRO A 1 118 ? 23.568 6.307 -25.517 1.00 42.62 118 PRO A CA 1
ATOM 937 C C . PRO A 1 118 ? 24.411 5.238 -26.225 1.00 42.62 118 PRO A C 1
ATOM 939 O O . PRO A 1 118 ? 24.161 4.967 -27.397 1.00 42.62 118 PRO A O 1
ATOM 942 N N . PHE A 1 119 ? 25.419 4.648 -25.570 1.00 48.12 119 PHE A N 1
ATOM 943 C CA . PHE A 1 119 ? 26.449 3.864 -26.274 1.00 48.12 119 PHE A CA 1
ATOM 944 C C . PHE A 1 119 ? 26.484 2.378 -25.900 1.00 48.12 119 PHE A C 1
ATOM 946 O O . PHE A 1 119 ? 27.003 1.572 -26.673 1.00 48.12 119 PHE A O 1
ATOM 953 N N . GLY A 1 120 ? 25.917 1.999 -24.750 1.00 46.50 120 GLY A N 1
ATOM 954 C CA . GLY A 1 120 ? 25.921 0.614 -24.257 1.00 46.50 120 GLY A CA 1
ATOM 955 C C . GLY A 1 120 ? 24.557 -0.077 -24.229 1.00 46.50 120 GLY A C 1
ATOM 956 O O . GLY A 1 120 ? 24.497 -1.287 -24.028 1.00 46.50 120 GLY A O 1
ATOM 957 N N . GLY A 1 121 ? 23.457 0.670 -24.383 1.00 44.91 121 GLY A N 1
ATOM 958 C CA . GLY A 1 121 ? 22.107 0.148 -24.144 1.00 44.91 121 GLY A CA 1
ATOM 959 C C . GLY A 1 121 ? 21.838 -0.224 -22.678 1.00 44.91 121 GLY A C 1
ATOM 960 O O . GLY A 1 121 ? 20.781 -0.774 -22.389 1.00 44.91 121 GLY A O 1
ATOM 961 N N . GLU A 1 122 ? 22.767 0.070 -21.761 1.00 43.50 122 GLU A N 1
ATOM 962 C CA . GLU A 1 122 ? 22.673 -0.212 -20.330 1.00 43.50 122 GLU A CA 1
ATOM 963 C C . GLU A 1 122 ? 22.081 0.948 -19.531 1.00 43.50 122 GLU A C 1
ATOM 965 O O . GLU A 1 122 ? 21.884 2.071 -20.027 1.00 43.50 122 GLU A O 1
ATOM 970 N N . TYR A 1 123 ? 21.700 0.614 -18.290 1.00 54.38 123 TYR A N 1
ATOM 971 C CA . TYR A 1 123 ? 20.718 1.350 -17.529 1.00 54.38 123 TYR A CA 1
ATOM 972 C C . TYR A 1 123 ? 21.324 2.181 -16.307 1.00 54.38 123 TYR A C 1
ATOM 974 O O . TYR A 1 123 ? 21.925 1.535 -15.458 1.00 54.38 123 TYR A O 1
ATOM 982 N N . THR A 1 124 ? 21.160 3.547 -16.146 1.00 44.12 124 THR A N 1
ATOM 983 C CA . THR A 1 124 ? 21.178 4.477 -14.922 1.00 44.12 124 THR A CA 1
ATOM 984 C C . THR A 1 124 ? 19.814 5.138 -14.485 1.00 44.12 124 THR A C 1
ATOM 986 O O . THR A 1 124 ? 19.162 5.802 -15.285 1.00 44.12 124 THR A O 1
ATOM 989 N N . LEU A 1 125 ? 19.360 4.972 -13.224 1.00 44.34 125 LEU A N 1
ATOM 990 C CA . LEU A 1 125 ? 18.242 5.698 -12.577 1.00 44.34 125 LEU A CA 1
ATOM 991 C C . LEU A 1 125 ? 18.944 6.576 -11.555 1.00 44.34 125 LEU A C 1
ATOM 993 O O . LEU A 1 125 ? 19.628 6.033 -10.694 1.00 44.34 125 LEU A O 1
ATOM 997 N N . LEU A 1 126 ? 18.884 7.896 -11.682 1.00 43.59 126 LEU A N 1
ATOM 998 C CA . LEU A 1 126 ? 19.591 8.775 -10.757 1.00 43.59 126 LEU A CA 1
ATOM 999 C C . LEU A 1 126 ? 18.640 9.158 -9.630 1.00 43.59 126 LEU A C 1
ATOM 1001 O O . LEU A 1 126 ? 17.876 10.117 -9.726 1.00 43.59 126 LEU A O 1
ATOM 1005 N N . SER A 1 127 ? 18.692 8.392 -8.544 1.00 42.66 127 SER A N 1
ATOM 1006 C CA . SER A 1 127 ? 18.465 8.958 -7.216 1.00 42.66 127 SER A CA 1
ATOM 1007 C C . SER A 1 127 ? 19.840 9.210 -6.592 1.00 42.66 127 SER A C 1
ATOM 1009 O O . SER A 1 127 ? 20.806 8.532 -6.933 1.00 42.66 127 SER A O 1
ATOM 1011 N N . ASN A 1 128 ? 19.967 10.163 -5.667 1.00 42.47 128 ASN A N 1
ATOM 1012 C CA . ASN A 1 128 ? 21.247 10.538 -5.037 1.00 42.47 128 ASN A CA 1
ATOM 1013 C C . ASN A 1 128 ? 22.022 9.376 -4.347 1.00 42.47 128 ASN A C 1
ATOM 1015 O O . ASN A 1 128 ? 23.078 9.631 -3.764 1.00 42.47 128 ASN A O 1
ATOM 1019 N N . ARG A 1 129 ? 21.532 8.121 -4.365 1.00 49.00 129 ARG A N 1
ATOM 1020 C CA . ARG A 1 129 ? 22.173 6.952 -3.737 1.00 49.00 129 ARG A CA 1
ATOM 1021 C C . ARG A 1 129 ? 22.090 5.601 -4.476 1.00 49.00 129 ARG A C 1
ATOM 1023 O O . ARG A 1 129 ? 22.895 4.744 -4.125 1.00 49.00 129 ARG A O 1
ATOM 1030 N N . GLU A 1 130 ? 21.214 5.389 -5.460 1.00 48.94 130 GLU A N 1
ATOM 1031 C CA . GLU A 1 130 ? 20.998 4.065 -6.100 1.00 48.94 130 GLU A CA 1
ATOM 1032 C C . GLU A 1 130 ? 21.115 4.160 -7.635 1.00 48.94 130 GLU A C 1
ATOM 1034 O O . GLU A 1 130 ? 20.771 5.196 -8.197 1.00 48.94 130 GLU A O 1
ATOM 1039 N N . ARG A 1 131 ? 21.661 3.125 -8.305 1.00 47.62 131 ARG A N 1
ATOM 1040 C CA . ARG A 1 131 ? 21.961 3.087 -9.766 1.00 47.62 131 ARG A CA 1
ATOM 1041 C C . ARG A 1 131 ? 20.886 2.238 -10.514 1.00 47.62 131 ARG A C 1
ATOM 1043 O O . ARG A 1 131 ? 20.274 1.385 -9.885 1.00 47.62 131 ARG A O 1
ATOM 1050 N N . ARG A 1 132 ? 20.634 2.385 -11.845 1.00 44.72 132 ARG A N 1
ATOM 1051 C CA . ARG A 1 132 ? 19.553 1.614 -12.607 1.00 44.72 132 ARG A CA 1
ATOM 1052 C C . ARG A 1 132 ? 19.796 0.101 -12.575 1.00 44.72 132 ARG A C 1
ATOM 1054 O O . ARG A 1 132 ? 18.874 -0.605 -12.968 1.00 44.72 132 ARG A O 1
ATOM 1061 N N . SER A 1 133 ? 20.947 -0.418 -12.124 1.00 50.81 133 SER A N 1
ATOM 1062 C CA . SER A 1 133 ? 21.086 -1.864 -11.858 1.00 50.81 133 SER A CA 1
ATOM 1063 C C . SER A 1 133 ? 19.983 -2.393 -10.941 1.00 50.81 133 SER A C 1
ATOM 1065 O O . SER A 1 133 ? 19.686 -3.583 -10.960 1.00 50.81 133 SER A O 1
ATOM 1067 N N . ASP A 1 134 ? 19.359 -1.502 -10.173 1.00 62.41 134 ASP A N 1
ATOM 1068 C CA . ASP A 1 134 ? 18.458 -1.878 -9.102 1.00 62.41 134 ASP A CA 1
ATOM 1069 C C . ASP A 1 134 ? 16.982 -1.942 -9.565 1.00 62.41 134 ASP A C 1
ATOM 1071 O O . ASP A 1 134 ? 16.173 -2.580 -8.892 1.00 62.41 134 ASP A O 1
ATOM 1075 N N . PHE A 1 135 ? 16.616 -1.355 -10.725 1.00 77.25 135 PHE A N 1
ATOM 1076 C CA . PHE A 1 135 ? 15.215 -1.271 -11.200 1.00 77.25 135 PHE A CA 1
ATOM 1077 C C . PHE A 1 135 ? 15.013 -1.458 -12.724 1.00 77.25 135 PHE A C 1
ATOM 1079 O O . PHE A 1 135 ? 14.506 -0.557 -13.400 1.00 77.25 135 PHE A O 1
ATOM 1086 N N . PRO A 1 136 ? 15.356 -2.622 -13.304 1.00 81.88 136 PRO A N 1
ATOM 1087 C CA . PRO A 1 136 ? 14.914 -2.971 -14.657 1.00 81.88 136 PRO A CA 1
ATOM 1088 C C . PRO A 1 136 ? 13.379 -3.113 -14.748 1.00 81.88 136 PRO A C 1
ATOM 1090 O O . PRO A 1 136 ? 12.704 -3.314 -13.738 1.00 81.88 136 PRO A O 1
ATOM 1093 N N . THR A 1 137 ? 12.813 -3.077 -15.963 1.00 85.06 137 THR A N 1
ATOM 1094 C CA . THR A 1 137 ? 11.362 -3.255 -16.211 1.00 85.06 137 THR A CA 1
ATOM 1095 C C . THR A 1 137 ? 10.799 -4.511 -15.544 1.00 85.06 137 THR A C 1
ATOM 1097 O O . THR A 1 137 ? 9.715 -4.476 -14.966 1.00 85.06 137 THR A O 1
ATOM 1100 N N . GLU A 1 138 ? 11.549 -5.614 -15.583 1.00 86.75 138 GLU A N 1
ATOM 1101 C CA . GLU A 1 138 ? 11.201 -6.864 -14.899 1.00 86.75 138 GLU A CA 1
ATOM 1102 C C . GLU A 1 138 ? 11.030 -6.648 -13.392 1.00 86.75 138 GLU A C 1
ATOM 1104 O O . GLU A 1 138 ? 9.996 -7.005 -12.834 1.00 86.75 138 GLU A O 1
ATOM 1109 N N . ARG A 1 139 ? 11.962 -5.932 -12.755 1.00 88.56 139 ARG A N 1
ATOM 1110 C CA . ARG A 1 139 ? 11.885 -5.603 -11.331 1.00 88.56 1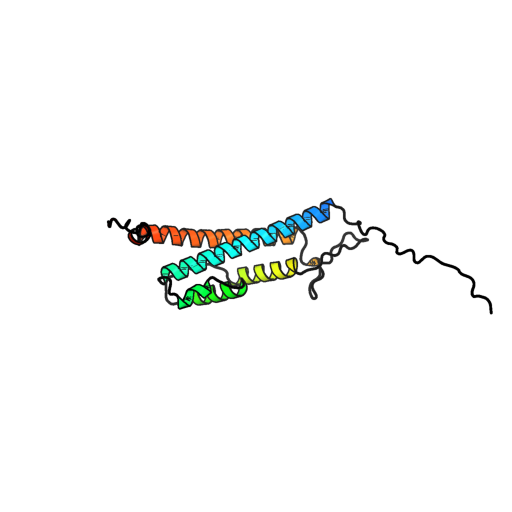39 ARG A CA 1
ATOM 1111 C C . ARG A 1 139 ? 10.695 -4.702 -10.998 1.00 88.56 139 ARG A C 1
ATOM 1113 O O . ARG A 1 139 ? 10.067 -4.882 -9.957 1.00 88.56 139 ARG A O 1
ATOM 1120 N N . LEU A 1 140 ? 10.357 -3.747 -11.867 1.00 90.31 140 LEU A N 1
ATOM 1121 C CA . LEU A 1 140 ? 9.149 -2.931 -11.694 1.00 90.31 140 LEU A CA 1
ATOM 1122 C C . LEU A 1 140 ? 7.881 -3.790 -11.749 1.00 90.31 140 LEU A C 1
ATOM 1124 O O . LEU A 1 140 ? 6.970 -3.589 -10.944 1.00 90.31 140 LEU A O 1
ATOM 1128 N N . ASN A 1 141 ? 7.828 -4.759 -12.665 1.00 92.69 141 ASN A N 1
ATOM 1129 C CA . ASN A 1 141 ? 6.707 -5.689 -12.763 1.00 92.69 141 ASN A CA 1
ATOM 1130 C C . ASN A 1 141 ? 6.622 -6.596 -11.522 1.00 92.69 141 ASN A C 1
ATOM 1132 O O . ASN A 1 141 ? 5.536 -6.726 -10.970 1.00 92.69 141 ASN A O 1
ATOM 1136 N N . GLU A 1 142 ? 7.741 -7.128 -11.020 1.00 94.75 142 GLU A N 1
ATOM 1137 C CA . GLU A 1 142 ? 7.771 -7.902 -9.767 1.00 94.75 142 GLU A CA 1
ATOM 1138 C C . GLU A 1 142 ? 7.206 -7.094 -8.592 1.00 94.75 142 GLU A C 1
ATOM 1140 O O . GLU A 1 142 ? 6.287 -7.539 -7.908 1.00 94.75 142 GLU A O 1
ATOM 1145 N N . ILE A 1 143 ? 7.690 -5.862 -8.389 1.00 94.00 143 ILE A N 1
ATOM 1146 C CA . ILE A 1 143 ? 7.195 -4.982 -7.318 1.00 94.00 143 ILE A CA 1
ATOM 1147 C C . ILE A 1 143 ? 5.696 -4.700 -7.496 1.00 94.00 143 ILE A C 1
ATOM 1149 O O . ILE A 1 143 ? 4.952 -4.642 -6.517 1.00 94.00 143 ILE A O 1
ATOM 1153 N N . THR A 1 144 ? 5.237 -4.544 -8.739 1.00 96.75 144 THR A N 1
ATOM 1154 C CA . THR A 1 144 ? 3.816 -4.355 -9.063 1.00 96.75 144 THR A CA 1
ATOM 1155 C C . THR A 1 144 ? 2.986 -5.582 -8.678 1.00 96.75 144 THR A C 1
ATOM 1157 O O . THR A 1 144 ? 1.900 -5.443 -8.118 1.00 96.75 144 THR A O 1
ATOM 1160 N N . GLU A 1 145 ? 3.474 -6.791 -8.947 1.00 97.38 145 GLU A N 1
ATOM 1161 C CA . GLU A 1 145 ? 2.805 -8.033 -8.549 1.00 97.38 145 GLU A CA 1
ATOM 1162 C C . GLU A 1 145 ? 2.725 -8.181 -7.028 1.00 97.38 145 GLU A C 1
ATOM 1164 O O . GLU A 1 145 ? 1.669 -8.556 -6.506 1.00 97.38 145 GLU A O 1
ATOM 1169 N N . GLU A 1 146 ? 3.798 -7.822 -6.319 1.00 96.31 146 GLU A N 1
ATOM 1170 C CA . GLU A 1 146 ? 3.827 -7.784 -4.857 1.00 96.31 146 GLU A CA 1
ATOM 1171 C C . GLU A 1 146 ? 2.798 -6.781 -4.302 1.00 96.31 146 GLU A C 1
ATOM 1173 O O . GLU A 1 146 ? 1.993 -7.140 -3.442 1.00 96.31 146 GLU A O 1
ATOM 1178 N N . LEU A 1 147 ? 2.744 -5.557 -4.844 1.00 96.56 147 LEU A N 1
ATOM 1179 C CA . LEU A 1 147 ? 1.730 -4.554 -4.485 1.00 96.56 147 LEU A CA 1
ATOM 1180 C C . LEU A 1 147 ? 0.307 -5.069 -4.724 1.00 96.56 147 LEU A C 1
ATOM 1182 O O . LEU A 1 147 ? -0.554 -4.934 -3.859 1.00 96.56 147 LEU A O 1
ATOM 1186 N N . ASN A 1 148 ? 0.060 -5.719 -5.861 1.00 96.50 148 ASN A N 1
ATOM 1187 C CA . ASN A 1 148 ? -1.247 -6.295 -6.174 1.00 96.50 148 ASN A CA 1
ATOM 1188 C C . ASN A 1 148 ? -1.639 -7.424 -5.209 1.00 96.50 148 ASN A C 1
ATOM 1190 O O . ASN A 1 148 ? -2.821 -7.600 -4.905 1.00 96.50 148 ASN A O 1
ATOM 1194 N N . ALA A 1 149 ? -0.677 -8.222 -4.740 1.00 94.19 149 ALA A N 1
ATOM 1195 C CA . ALA A 1 149 ? -0.935 -9.250 -3.737 1.00 94.19 149 ALA A CA 1
ATOM 1196 C C . ALA A 1 149 ? -1.333 -8.633 -2.390 1.00 94.19 149 ALA A C 1
ATOM 1198 O O . ALA A 1 149 ? -2.319 -9.069 -1.791 1.00 94.19 149 ALA A O 1
ATOM 1199 N N . GLU A 1 150 ? -0.632 -7.582 -1.966 1.00 93.50 150 GLU A N 1
ATOM 1200 C CA . GLU A 1 150 ? -0.969 -6.836 -0.752 1.00 93.50 150 GLU A CA 1
ATOM 1201 C C . GLU A 1 150 ? -2.330 -6.139 -0.864 1.00 93.50 150 GLU A C 1
ATOM 1203 O O . GLU A 1 150 ? -3.149 -6.240 0.049 1.00 93.50 150 GLU A O 1
ATOM 1208 N N . ALA A 1 151 ? -2.634 -5.514 -2.007 1.00 93.06 151 ALA A N 1
ATOM 1209 C CA . ALA A 1 151 ? -3.932 -4.892 -2.266 1.00 93.06 151 ALA A CA 1
ATOM 1210 C C . ALA A 1 151 ? -5.079 -5.904 -2.119 1.00 93.06 151 ALA A C 1
ATOM 1212 O O . ALA A 1 151 ? -6.053 -5.639 -1.417 1.00 93.06 151 ALA A O 1
ATOM 1213 N N . ARG A 1 152 ? -4.938 -7.106 -2.700 1.00 91.81 152 ARG A N 1
ATOM 1214 C CA . ARG A 1 152 ? -5.925 -8.189 -2.541 1.00 91.81 152 ARG A CA 1
ATOM 1215 C C . ARG A 1 152 ? -6.083 -8.624 -1.087 1.00 91.81 152 ARG A C 1
ATOM 1217 O O . ARG A 1 152 ? -7.205 -8.883 -0.655 1.00 91.81 152 ARG A O 1
ATOM 1224 N N . SER A 1 153 ? -4.984 -8.707 -0.339 1.00 89.94 153 SER A N 1
ATOM 1225 C CA . SER A 1 153 ? -5.014 -9.053 1.085 1.00 89.94 153 SER A CA 1
ATOM 1226 C C . SER A 1 153 ? -5.762 -7.994 1.903 1.00 89.94 153 SER A C 1
ATOM 1228 O O . SER A 1 153 ? -6.679 -8.323 2.660 1.00 89.94 153 SER A O 1
ATOM 1230 N N . LEU A 1 154 ? -5.446 -6.710 1.707 1.00 90.44 154 LEU A N 1
ATOM 1231 C CA . LEU A 1 154 ? -6.125 -5.593 2.373 1.00 90.44 154 LEU A CA 1
ATOM 1232 C C . LEU A 1 154 ? -7.612 -5.525 2.005 1.00 90.44 154 LEU A C 1
ATOM 1234 O O . LEU A 1 154 ? -8.462 -5.349 2.881 1.00 90.44 154 LEU A O 1
ATOM 1238 N N . HIS A 1 155 ? -7.938 -5.729 0.729 1.00 89.25 155 HIS A N 1
ATOM 1239 C CA . HIS A 1 155 ? -9.316 -5.762 0.258 1.00 89.25 155 HIS A CA 1
ATOM 1240 C C . HIS A 1 155 ? -10.106 -6.917 0.886 1.00 89.25 155 HIS A C 1
ATOM 1242 O O . HIS A 1 155 ? -11.208 -6.704 1.383 1.00 89.25 155 HIS A O 1
ATOM 1248 N N . ALA A 1 156 ? -9.538 -8.126 0.952 1.00 86.06 156 ALA A N 1
ATOM 1249 C CA . ALA A 1 156 ? -10.188 -9.270 1.594 1.00 86.06 156 ALA A CA 1
ATOM 1250 C C . ALA A 1 156 ? -10.453 -9.027 3.090 1.00 86.06 156 ALA A C 1
ATOM 1252 O O . ALA A 1 156 ? -11.517 -9.385 3.597 1.00 86.06 156 ALA A O 1
ATOM 1253 N N . ASN A 1 157 ? -9.515 -8.377 3.788 1.00 84.81 157 ASN A N 1
ATOM 1254 C CA . ASN A 1 157 ? -9.719 -7.964 5.175 1.00 84.81 157 ASN A CA 1
ATOM 1255 C C . ASN A 1 157 ? -10.870 -6.957 5.286 1.00 84.81 157 ASN A C 1
ATOM 1257 O O . ASN A 1 157 ? -11.762 -7.140 6.110 1.00 84.81 157 ASN A O 1
ATOM 1261 N N . THR A 1 158 ? -10.897 -5.942 4.425 1.00 85.06 158 THR A N 1
ATOM 1262 C CA . THR A 1 158 ? -11.968 -4.933 4.380 1.00 85.06 158 THR A CA 1
ATOM 1263 C C . THR A 1 158 ? -13.337 -5.571 4.101 1.00 85.06 158 THR A C 1
ATOM 1265 O O . THR A 1 158 ? -14.287 -5.341 4.844 1.00 85.06 158 THR A O 1
ATOM 1268 N N . ALA A 1 159 ? -13.428 -6.476 3.125 1.00 82.88 159 ALA A N 1
ATOM 1269 C CA . ALA A 1 159 ? -14.662 -7.196 2.805 1.00 82.88 159 ALA A CA 1
ATOM 1270 C C . ALA A 1 159 ? -15.152 -8.084 3.965 1.00 82.88 159 ALA A C 1
ATOM 1272 O O . ALA A 1 159 ? -16.353 -8.169 4.222 1.00 82.88 159 ALA A O 1
ATOM 1273 N N . PHE A 1 160 ? -14.237 -8.720 4.708 1.00 80.12 160 PHE A N 1
ATOM 1274 C CA . PHE A 1 160 ? -14.589 -9.454 5.928 1.00 80.12 160 PHE A CA 1
ATOM 1275 C C . PHE A 1 160 ? -15.211 -8.534 6.988 1.00 80.12 160 PHE A C 1
ATOM 1277 O O . PHE A 1 160 ? -16.126 -8.938 7.707 1.00 80.12 160 PHE A O 1
ATOM 1284 N N . TYR A 1 161 ? -14.722 -7.298 7.098 1.00 76.19 161 TYR A N 1
ATOM 1285 C CA . TYR A 1 161 ? -15.282 -6.311 8.010 1.00 76.19 161 TYR A CA 1
ATOM 1286 C C . TYR A 1 161 ? -16.704 -5.910 7.638 1.00 76.19 161 TYR A C 1
ATOM 1288 O O . TYR A 1 161 ? -17.561 -5.946 8.522 1.00 76.19 161 TYR A O 1
ATOM 1296 N N . ASP A 1 162 ? -16.950 -5.580 6.371 1.00 73.94 162 ASP A N 1
ATOM 1297 C CA . ASP A 1 162 ? -18.278 -5.186 5.892 1.00 73.94 162 ASP A CA 1
ATOM 1298 C C . ASP A 1 162 ? -19.292 -6.325 6.070 1.00 73.94 162 ASP A C 1
ATOM 1300 O O . ASP A 1 162 ? -20.322 -6.140 6.716 1.00 73.94 162 ASP A O 1
ATOM 1304 N N . ALA A 1 163 ? -18.942 -7.546 5.650 1.00 75.00 163 ALA A N 1
ATOM 1305 C CA . ALA A 1 163 ? -19.813 -8.711 5.811 1.00 75.00 163 ALA A CA 1
ATOM 1306 C C . ALA A 1 163 ? -20.139 -9.025 7.284 1.00 75.00 163 ALA A C 1
ATOM 1308 O O . ALA A 1 163 ? -21.223 -9.514 7.603 1.00 75.00 163 ALA A O 1
ATOM 1309 N N . LEU A 1 164 ? -19.204 -8.767 8.204 1.00 68.75 164 LEU A N 1
ATOM 1310 C CA . LEU A 1 164 ? -19.425 -8.994 9.630 1.00 68.75 164 LEU A CA 1
ATOM 1311 C C . LEU A 1 164 ? -20.284 -7.891 10.266 1.00 68.75 164 LEU A C 1
ATOM 1313 O O . LEU A 1 164 ? -21.061 -8.192 11.170 1.00 68.75 164 LEU A O 1
ATOM 1317 N N . VAL A 1 165 ? -20.182 -6.643 9.801 1.00 64.56 165 VAL A N 1
ATOM 1318 C CA . VAL A 1 165 ? -21.083 -5.559 10.232 1.00 64.56 165 VAL A CA 1
ATOM 1319 C C . VAL A 1 165 ? -22.524 -5.888 9.845 1.00 64.56 165 VAL A C 1
ATOM 1321 O O . VAL A 1 165 ? -23.390 -5.856 10.719 1.00 64.56 165 VAL A O 1
ATOM 1324 N N . ASP A 1 166 ? -22.755 -6.320 8.603 1.00 62.41 166 ASP A N 1
ATOM 1325 C CA . ASP A 1 166 ? -24.088 -6.704 8.114 1.00 62.41 166 ASP A CA 1
ATOM 1326 C C . ASP A 1 166 ? -24.690 -7.886 8.894 1.00 62.41 166 ASP A C 1
ATOM 1328 O O . ASP A 1 166 ? -25.905 -7.982 9.068 1.00 62.41 166 ASP A O 1
ATOM 1332 N N . LEU A 1 167 ? -23.840 -8.788 9.397 1.00 59.72 167 LEU A N 1
ATOM 1333 C CA . LEU A 1 167 ? -24.272 -9.974 10.136 1.00 59.72 167 LEU A CA 1
ATOM 1334 C C . LEU A 1 167 ? -24.536 -9.705 11.628 1.00 59.72 167 LEU A C 1
ATOM 1336 O O . LEU A 1 167 ? -25.400 -10.352 12.219 1.00 59.72 167 LEU A O 1
ATOM 1340 N N . ILE A 1 168 ? -23.771 -8.806 12.260 1.00 58.81 168 ILE A N 1
ATOM 1341 C CA . ILE A 1 168 ? -23.815 -8.582 13.718 1.00 58.81 168 ILE A CA 1
ATOM 1342 C C . ILE A 1 168 ? -24.667 -7.359 14.097 1.00 58.81 168 ILE A C 1
ATOM 1344 O O . ILE A 1 168 ? -25.216 -7.329 15.198 1.00 58.81 168 ILE A O 1
ATOM 1348 N N . LEU A 1 169 ? -24.819 -6.368 13.211 1.00 53.25 169 LEU A N 1
ATOM 1349 C CA . LEU A 1 169 ? -25.547 -5.119 13.479 1.00 53.25 169 LEU A CA 1
ATOM 1350 C C . LEU A 1 169 ? -26.458 -4.709 12.300 1.00 53.25 169 LEU A C 1
ATOM 1352 O O . LEU A 1 169 ? -26.261 -3.635 11.731 1.00 53.25 169 LEU A O 1
ATOM 1356 N N . PRO A 1 170 ? -27.486 -5.506 11.945 1.00 53.22 170 PRO A N 1
ATOM 1357 C CA . PRO A 1 170 ? -28.402 -5.148 10.857 1.00 53.22 170 PRO A CA 1
ATOM 1358 C C . PRO A 1 170 ? -29.175 -3.835 11.114 1.00 53.22 170 PRO A C 1
ATOM 1360 O O . PRO A 1 170 ? -29.506 -3.136 10.162 1.00 53.22 170 PRO A O 1
ATOM 1363 N N . ASP A 1 171 ? -29.399 -3.458 12.381 1.00 51.31 171 ASP A N 1
ATOM 1364 C CA . ASP A 1 171 ? -30.177 -2.265 12.776 1.00 51.31 171 ASP A CA 1
ATOM 1365 C C . ASP A 1 171 ? -29.437 -0.921 12.616 1.00 51.31 171 ASP A C 1
ATOM 1367 O O . ASP A 1 171 ? -30.068 0.129 12.654 1.00 51.31 171 ASP A O 1
ATOM 1371 N N . LEU A 1 172 ? -28.111 -0.900 12.421 1.00 50.47 172 LEU A N 1
ATOM 1372 C CA . LEU A 1 172 ? -27.387 0.364 12.178 1.00 50.47 172 LEU A CA 1
ATOM 1373 C C . LEU A 1 172 ? -27.382 0.777 10.700 1.00 50.47 172 LEU A C 1
ATOM 1375 O O . LEU A 1 172 ? -27.069 1.925 10.388 1.00 50.47 172 LEU A O 1
ATOM 1379 N N . ALA A 1 173 ? -27.727 -0.137 9.790 1.00 51.56 173 ALA A N 1
ATOM 1380 C CA . ALA A 1 173 ? -27.818 0.150 8.361 1.00 51.56 173 ALA A CA 1
ATOM 1381 C C . ALA A 1 173 ? -29.155 0.816 7.968 1.00 51.56 173 ALA A C 1
ATOM 1383 O O . ALA A 1 173 ? -29.248 1.395 6.885 1.00 51.56 173 ALA A O 1
ATOM 1384 N N . SER A 1 174 ? -30.178 0.768 8.832 1.00 50.00 174 SER A N 1
ATOM 1385 C CA . SER A 1 174 ? -31.535 1.257 8.539 1.00 50.00 174 SER A CA 1
ATOM 1386 C C . SER A 1 174 ? -31.816 2.714 8.926 1.00 50.00 174 SER A C 1
ATOM 1388 O O . SER A 1 174 ? -32.811 3.266 8.471 1.00 50.00 174 SER A O 1
ATOM 1390 N N . ASP A 1 175 ? -30.950 3.376 9.696 1.00 47.06 175 ASP A N 1
ATOM 1391 C CA . ASP A 1 175 ? -31.256 4.699 10.277 1.00 47.06 175 ASP A CA 1
ATOM 1392 C C . ASP A 1 175 ? -30.864 5.909 9.398 1.00 47.06 175 ASP A C 1
ATOM 1394 O O . ASP A 1 175 ? -30.808 7.043 9.876 1.00 47.06 175 ASP A O 1
ATOM 1398 N N . SER A 1 176 ? -30.616 5.715 8.095 1.00 44.66 176 SER A N 1
ATOM 1399 C CA . SER A 1 176 ? -30.329 6.834 7.170 1.00 44.66 176 SER A CA 1
ATOM 1400 C C . SER A 1 176 ? -31.555 7.432 6.463 1.00 44.66 176 SER A C 1
ATOM 1402 O O . SER A 1 176 ? -31.423 8.454 5.788 1.00 44.66 176 SER A O 1
ATOM 1404 N N . GLU A 1 177 ? -32.759 6.891 6.668 1.00 43.41 177 GLU A N 1
ATOM 1405 C CA . GLU A 1 177 ? -34.002 7.554 6.253 1.00 43.41 177 GLU A CA 1
ATOM 1406 C C . GLU A 1 177 ? -34.578 8.359 7.423 1.00 43.41 177 GLU A C 1
ATOM 1408 O O . GLU A 1 177 ? -35.375 7.882 8.229 1.00 43.41 177 GLU A O 1
ATOM 1413 N N . GLY A 1 178 ? -34.134 9.615 7.530 1.00 42.69 178 GLY A N 1
ATOM 1414 C CA . GLY A 1 178 ? -34.709 10.576 8.467 1.00 42.69 178 GLY A CA 1
ATOM 1415 C C . GLY A 1 178 ? -36.223 10.731 8.248 1.00 42.69 178 GLY A C 1
ATOM 1416 O O . GLY A 1 178 ? -36.685 10.693 7.103 1.00 42.69 178 GLY A O 1
ATOM 1417 N N . PRO A 1 179 ? -37.019 10.921 9.316 1.00 41.12 179 PRO A N 1
ATOM 1418 C CA . PRO A 1 179 ? -38.454 11.089 9.174 1.00 41.12 179 PRO A CA 1
ATOM 1419 C C . PRO A 1 179 ? -38.728 12.368 8.381 1.00 41.12 179 PRO A C 1
ATOM 1421 O O . PRO A 1 179 ? -38.341 13.462 8.790 1.00 41.12 179 PRO A O 1
ATOM 1424 N N . ALA A 1 180 ? -39.404 12.222 7.240 1.00 48.41 180 ALA A N 1
ATOM 1425 C CA 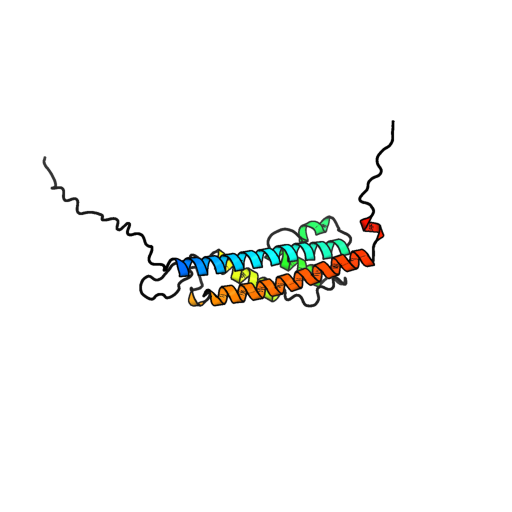. ALA A 1 180 ? -39.984 13.343 6.521 1.00 48.41 180 ALA A CA 1
ATOM 1426 C C . ALA A 1 180 ? -40.933 14.083 7.475 1.00 48.41 180 ALA A C 1
ATOM 1428 O O . ALA A 1 180 ? -41.972 13.554 7.874 1.00 48.41 180 ALA A O 1
ATOM 1429 N N . GLU A 1 181 ? -40.541 15.293 7.869 1.00 43.84 181 GLU A N 1
ATOM 1430 C CA . GLU 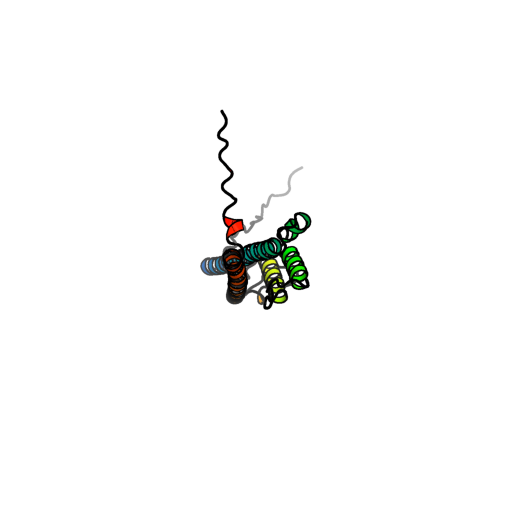A 1 181 ? -41.364 16.207 8.647 1.00 43.84 181 GLU A CA 1
ATOM 1431 C C . GLU A 1 181 ? -42.676 16.479 7.898 1.00 43.84 181 GLU A C 1
ATOM 1433 O O . GLU A 1 181 ? -42.733 17.238 6.933 1.00 43.84 181 GLU A O 1
ATOM 1438 N N . THR A 1 182 ? -43.765 15.868 8.356 1.00 51.47 182 THR A N 1
ATOM 1439 C CA . THR A 1 182 ? -45.117 16.385 8.133 1.00 51.47 182 THR A CA 1
ATOM 1440 C C . THR A 1 182 ? -45.470 17.348 9.258 1.00 51.47 182 THR A C 1
ATOM 1442 O O . THR A 1 182 ? -45.838 16.902 10.340 1.00 51.47 182 THR A O 1
ATOM 1445 N N . MET A 1 183 ? -45.374 18.647 8.981 1.00 42.66 183 MET A N 1
ATOM 1446 C CA . MET A 1 183 ? -46.034 19.786 9.647 1.00 42.66 183 MET A CA 1
ATOM 1447 C C . MET A 1 183 ? -45.761 20.984 8.716 1.00 42.66 183 MET A C 1
ATOM 1449 O O . MET A 1 183 ? -44.607 21.300 8.471 1.00 42.66 183 MET A O 1
ATOM 1453 N N . THR A 1 184 ? -46.709 21.675 8.083 1.00 53.78 184 THR A N 1
ATOM 1454 C CA . THR A 1 184 ? -48.108 21.995 8.403 1.00 53.78 184 THR A CA 1
ATOM 1455 C C . THR A 1 184 ? -48.805 22.441 7.120 1.00 53.78 184 THR A C 1
ATOM 1457 O O . THR A 1 184 ? -48.095 22.983 6.243 1.00 53.78 184 THR A O 1
#